Protein AF-A0A9E3GYI1-F1 (afdb_monomer)

Mean predicted aligned error: 4.44 Å

Structure (mmCIF, N/CA/C/O backbone):
data_AF-A0A9E3GYI1-F1
#
_entry.id   AF-A0A9E3GYI1-F1
#
loop_
_atom_site.group_PDB
_atom_site.id
_atom_site.type_symbol
_atom_site.label_atom_id
_atom_site.label_alt_id
_atom_site.label_comp_id
_atom_site.label_asym_id
_atom_site.label_entity_id
_atom_site.label_seq_id
_atom_site.pdbx_PDB_ins_code
_atom_site.Cartn_x
_atom_site.Cartn_y
_atom_site.Cartn_z
_atom_site.occupancy
_atom_site.B_iso_or_equiv
_atom_site.auth_seq_id
_atom_site.auth_comp_id
_atom_site.auth_asym_id
_atom_site.auth_atom_id
_atom_site.pdbx_PDB_model_num
ATOM 1 N N . MET A 1 1 ? -17.682 -1.005 -21.196 1.00 59.34 1 MET A N 1
ATOM 2 C CA . MET A 1 1 ? -18.395 -0.091 -20.261 1.00 59.34 1 MET A CA 1
ATOM 3 C C . MET A 1 1 ? -18.724 -0.773 -18.933 1.00 59.34 1 MET A C 1
ATOM 5 O O . MET A 1 1 ? -18.344 -0.219 -17.911 1.00 59.34 1 MET A O 1
ATOM 9 N N . ARG A 1 2 ? -19.337 -1.973 -18.926 1.00 68.19 2 ARG A N 1
ATOM 10 C CA . ARG A 1 2 ? -19.594 -2.757 -17.693 1.00 68.19 2 ARG A CA 1
ATOM 11 C C . ARG A 1 2 ? -18.325 -3.045 -16.877 1.00 68.19 2 ARG A C 1
ATOM 13 O O . ARG A 1 2 ? -18.342 -2.930 -15.661 1.00 68.19 2 ARG A O 1
ATOM 20 N N . ASP A 1 3 ? -17.218 -3.298 -17.562 1.00 80.50 3 ASP A N 1
ATOM 21 C CA . ASP A 1 3 ? -15.915 -3.602 -16.958 1.00 80.50 3 ASP A CA 1
ATOM 22 C C . ASP A 1 3 ? -15.338 -2.448 -16.120 1.00 80.50 3 ASP A C 1
ATOM 24 O O . ASP A 1 3 ? -14.900 -2.635 -14.986 1.00 80.50 3 ASP A O 1
ATOM 28 N N . ARG A 1 4 ? -15.426 -1.214 -16.631 1.00 86.25 4 ARG A N 1
ATOM 29 C CA . ARG A 1 4 ? -14.977 -0.015 -15.903 1.00 86.25 4 ARG A CA 1
ATOM 30 C C . ARG A 1 4 ? -15.864 0.291 -14.697 1.00 86.25 4 ARG A C 1
ATOM 32 O O . ARG A 1 4 ? -15.348 0.721 -13.670 1.00 86.25 4 ARG A O 1
ATOM 39 N N . LEU A 1 5 ? -17.174 0.050 -14.812 1.00 92.75 5 LEU A N 1
ATOM 40 C CA . LEU A 1 5 ? -18.108 0.219 -13.698 1.00 92.75 5 LEU A CA 1
ATOM 41 C C . LEU A 1 5 ? -17.809 -0.784 -12.578 1.00 92.75 5 LEU A C 1
ATOM 43 O O . LEU A 1 5 ? -17.674 -0.377 -11.431 1.00 92.75 5 LEU A O 1
ATOM 47 N N . ARG A 1 6 ? -17.587 -2.059 -12.921 1.00 91.25 6 ARG A N 1
ATOM 48 C CA . ARG A 1 6 ? -17.223 -3.097 -11.948 1.00 91.25 6 ARG A CA 1
ATOM 49 C C . ARG A 1 6 ? -15.943 -2.754 -11.184 1.00 91.25 6 ARG A C 1
ATOM 51 O O . ARG A 1 6 ? -15.882 -2.927 -9.970 1.00 91.25 6 ARG A O 1
ATOM 58 N N . LEU A 1 7 ? -14.913 -2.259 -11.875 1.00 92.62 7 LEU A N 1
ATOM 59 C CA . LEU A 1 7 ? -13.687 -1.808 -11.211 1.00 92.62 7 LEU A CA 1
ATOM 60 C C . LEU A 1 7 ? -13.963 -0.640 -10.252 1.00 92.62 7 LEU A C 1
ATOM 62 O O . LEU A 1 7 ? -13.471 -0.655 -9.125 1.00 92.62 7 LEU A O 1
ATOM 66 N N . ALA A 1 8 ? -14.768 0.343 -10.668 1.00 94.38 8 ALA A N 1
ATOM 67 C CA . ALA A 1 8 ? -15.148 1.463 -9.811 1.00 94.38 8 ALA A CA 1
ATOM 68 C C . ALA A 1 8 ? -15.907 0.992 -8.557 1.00 94.38 8 ALA A C 1
ATOM 70 O O . ALA A 1 8 ? -15.547 1.385 -7.451 1.00 94.38 8 ALA A O 1
ATOM 71 N N . GLU A 1 9 ? -16.884 0.094 -8.708 1.00 95.75 9 GLU A N 1
ATOM 72 C CA . GLU A 1 9 ? -17.632 -0.508 -7.596 1.00 95.75 9 GLU A CA 1
ATOM 73 C C . GLU A 1 9 ? -16.705 -1.224 -6.604 1.00 95.75 9 GLU A C 1
ATOM 75 O O . GLU A 1 9 ? -16.799 -1.009 -5.394 1.00 95.75 9 GLU A O 1
ATOM 80 N N . LEU A 1 10 ? -15.761 -2.031 -7.104 1.00 96.62 10 LEU A N 1
ATOM 81 C CA . LEU A 1 10 ? -14.797 -2.747 -6.266 1.00 96.62 10 LEU A CA 1
ATOM 82 C C . LEU A 1 10 ? -13.846 -1.802 -5.525 1.00 96.62 10 LEU A C 1
ATOM 84 O O . LEU A 1 10 ? -13.567 -2.025 -4.345 1.00 96.62 10 LEU A O 1
ATOM 88 N N . MET A 1 11 ? -13.366 -0.744 -6.184 1.00 96.19 11 MET A N 1
ATOM 89 C CA . MET A 1 11 ? -12.504 0.260 -5.554 1.00 96.19 11 MET A CA 1
ATOM 90 C C . MET A 1 11 ? -13.263 1.082 -4.506 1.00 96.19 11 MET A C 1
ATOM 92 O O . MET A 1 11 ? -12.738 1.304 -3.416 1.00 96.19 11 MET A O 1
ATOM 96 N N . CYS A 1 12 ? -14.514 1.471 -4.777 1.00 96.69 12 CYS A N 1
ATOM 97 C CA . CYS A 1 12 ? -15.383 2.115 -3.789 1.00 96.69 12 CYS A CA 1
ATOM 98 C C . CYS A 1 12 ? -15.609 1.207 -2.574 1.00 96.69 12 CYS A C 1
ATOM 100 O O . CYS A 1 12 ? -15.420 1.640 -1.439 1.00 96.69 12 CYS A O 1
ATOM 102 N N . ALA A 1 13 ? -15.929 -0.070 -2.797 1.00 97.00 13 ALA A N 1
ATOM 103 C CA . ALA A 1 13 ? -16.112 -1.036 -1.720 1.00 97.00 13 ALA A CA 1
ATOM 104 C C . ALA A 1 13 ? -14.824 -1.259 -0.906 1.00 97.00 13 ALA A C 1
ATOM 106 O O . ALA A 1 13 ? -14.883 -1.359 0.321 1.00 97.00 13 ALA A O 1
ATOM 107 N N . ARG A 1 14 ? -13.650 -1.287 -1.555 1.00 96.31 14 ARG A N 1
ATOM 108 C CA . ARG A 1 14 ? -12.348 -1.367 -0.870 1.00 96.31 14 ARG A CA 1
ATOM 109 C C . ARG A 1 14 ? -12.080 -0.120 -0.030 1.00 96.31 14 ARG A C 1
ATOM 111 O O . ARG A 1 14 ? -11.677 -0.245 1.121 1.00 96.31 14 ARG A O 1
ATOM 118 N N . MET A 1 15 ? -12.358 1.068 -0.559 1.00 96.56 15 MET A N 1
ATOM 119 C CA . MET A 1 15 ? -12.227 2.320 0.188 1.00 96.56 15 MET A CA 1
ATOM 120 C C . MET A 1 15 ? -13.113 2.333 1.442 1.00 96.56 15 MET A C 1
ATOM 122 O O . MET A 1 15 ? -12.632 2.663 2.524 1.00 96.56 15 MET A O 1
ATOM 126 N N . CYS A 1 16 ? -14.384 1.935 1.318 1.00 96.44 16 CYS A N 1
ATOM 127 C CA . CYS A 1 16 ? -15.302 1.832 2.454 1.00 96.44 16 CYS A CA 1
ATOM 128 C C . CYS A 1 16 ? -14.813 0.815 3.495 1.00 96.44 16 CYS A C 1
ATOM 130 O O . CYS A 1 16 ? -14.850 1.099 4.690 1.00 96.44 16 CYS A O 1
ATOM 132 N N . HIS A 1 17 ? -14.313 -0.341 3.050 1.00 94.00 17 HIS A N 1
ATOM 133 C CA . HIS A 1 17 ? -13.733 -1.355 3.931 1.00 94.00 17 HIS A CA 1
ATOM 134 C C . HIS A 1 17 ? -12.534 -0.813 4.726 1.00 94.00 17 HIS A C 1
ATOM 136 O O . HIS A 1 17 ? -12.493 -0.949 5.948 1.00 94.00 17 HIS A O 1
ATOM 142 N N . ASP A 1 18 ? -11.582 -0.164 4.055 1.00 94.81 18 ASP A N 1
ATOM 143 C CA . ASP A 1 18 ? -10.339 0.302 4.683 1.00 94.81 18 ASP A CA 1
ATOM 144 C C . ASP A 1 18 ? -10.552 1.497 5.626 1.00 94.81 18 ASP A C 1
ATOM 146 O O . ASP A 1 18 ? -9.779 1.689 6.568 1.00 94.81 18 ASP A O 1
ATOM 150 N N . LEU A 1 19 ? -11.602 2.292 5.397 1.00 96.56 19 LEU A N 1
ATOM 151 C CA . LEU A 1 19 ? -12.003 3.389 6.282 1.00 96.56 19 LEU A CA 1
ATOM 152 C C . LEU A 1 19 ? -12.868 2.929 7.459 1.00 96.56 19 LEU A C 1
ATOM 154 O O . LEU A 1 19 ? -12.870 3.597 8.493 1.00 96.56 19 LEU A O 1
ATOM 158 N N . GLY A 1 20 ? -13.565 1.796 7.333 1.00 95.62 20 GLY A N 1
ATOM 159 C CA . GLY A 1 20 ? -14.484 1.297 8.356 1.00 95.62 20 GLY A CA 1
ATOM 160 C C . GLY A 1 20 ? -13.817 1.072 9.715 1.00 95.62 20 GLY A C 1
ATOM 161 O O . GLY A 1 20 ? -14.380 1.454 10.736 1.00 95.62 20 GLY A O 1
ATOM 162 N N . GLY A 1 21 ? -12.597 0.523 9.734 1.00 93.31 21 GLY A N 1
ATOM 163 C CA . GLY A 1 21 ? -11.837 0.293 10.970 1.00 93.31 21 GLY A CA 1
ATOM 164 C C . GLY A 1 21 ? -11.534 1.589 11.738 1.00 93.31 21 GLY A C 1
ATOM 165 O O . GLY A 1 21 ? -12.049 1.757 12.842 1.00 93.31 21 GLY A O 1
ATOM 166 N N . PRO A 1 22 ? -10.755 2.530 11.165 1.00 95.56 22 PRO A N 1
ATOM 167 C CA . PRO A 1 22 ? -10.449 3.807 11.817 1.00 95.56 22 PRO A CA 1
ATOM 168 C C . PRO A 1 22 ? -11.689 4.640 12.173 1.00 95.56 22 PRO A C 1
ATOM 170 O O . PRO A 1 22 ? -11.711 5.283 13.220 1.00 95.56 22 PRO A O 1
ATOM 173 N N . LEU A 1 23 ? -12.737 4.612 11.339 1.00 97.56 23 LEU A N 1
ATOM 174 C CA . LEU A 1 23 ? -13.998 5.294 11.639 1.00 97.56 23 LEU A CA 1
ATOM 175 C C . LEU A 1 23 ? -14.722 4.666 12.842 1.00 97.56 23 LEU A C 1
ATOM 177 O O . LEU A 1 23 ? -15.239 5.388 13.695 1.00 97.56 23 LE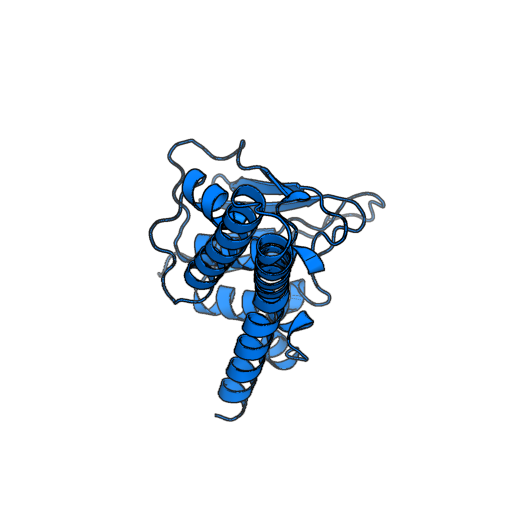U A O 1
ATOM 181 N N . GLY A 1 24 ? -14.727 3.334 12.935 1.00 97.25 24 GLY A N 1
ATOM 182 C CA . GLY A 1 24 ? -15.268 2.611 14.085 1.00 97.25 24 GLY A CA 1
ATOM 183 C C . GLY A 1 24 ? -14.499 2.921 15.368 1.00 97.25 24 GLY A C 1
ATOM 184 O O . GLY A 1 24 ? -15.116 3.212 16.388 1.00 97.25 24 GLY A O 1
ATOM 185 N N . SER A 1 25 ? -13.163 2.950 15.303 1.00 95.94 25 SER A N 1
ATOM 186 C CA . SER A 1 25 ? -12.310 3.348 16.431 1.00 95.94 25 SER A CA 1
ATOM 187 C C . SER A 1 25 ? -12.620 4.759 16.926 1.00 95.94 25 SER A C 1
ATOM 189 O O . SER A 1 25 ? -12.789 4.948 18.125 1.00 95.94 25 SER A O 1
AT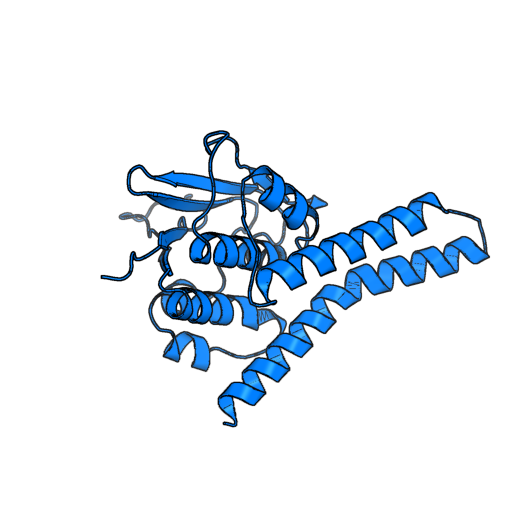OM 191 N N . LEU A 1 26 ? -12.746 5.734 16.020 1.00 97.31 26 LEU A N 1
ATOM 192 C CA . LEU A 1 26 ? -13.107 7.106 16.383 1.00 97.31 26 LEU A CA 1
ATOM 193 C C . LEU A 1 26 ? -14.501 7.193 17.017 1.00 97.31 26 LEU A C 1
ATOM 195 O O . LEU A 1 26 ? -14.696 7.912 17.991 1.00 97.31 26 LEU A O 1
ATOM 199 N N . THR A 1 27 ? -15.472 6.454 16.481 1.00 97.25 27 THR A N 1
ATOM 200 C CA . THR A 1 27 ? -16.831 6.425 17.045 1.00 97.25 27 THR A CA 1
ATOM 201 C C . THR A 1 27 ? -16.811 5.849 18.462 1.00 97.25 27 THR A C 1
ATOM 203 O O . THR A 1 27 ? -17.355 6.459 19.379 1.00 97.25 27 THR A O 1
ATOM 206 N N . GLY A 1 28 ? -16.100 4.737 18.666 1.00 96.69 28 GLY A N 1
ATOM 207 C CA . GLY A 1 28 ? -15.956 4.120 19.983 1.00 96.69 28 GLY A CA 1
ATOM 208 C C . GLY A 1 28 ? -15.271 5.031 21.007 1.00 96.69 28 GLY A C 1
ATOM 209 O O . GLY A 1 28 ? -15.724 5.114 22.146 1.00 96.69 28 GLY A O 1
ATOM 210 N N . THR A 1 29 ? -14.220 5.767 20.623 1.00 96.69 29 THR A N 1
ATOM 211 C CA . THR A 1 29 ? -13.565 6.712 21.547 1.00 96.69 29 THR A CA 1
ATOM 212 C C . THR A 1 29 ? -14.455 7.910 21.880 1.00 96.69 29 THR A C 1
ATOM 214 O O . THR A 1 29 ? -14.457 8.357 23.025 1.00 96.69 29 THR A O 1
ATOM 217 N N . LEU A 1 30 ? -15.258 8.403 20.932 1.00 96.56 30 LEU A N 1
ATOM 218 C CA . LEU A 1 30 ? -16.238 9.465 21.185 1.00 96.56 30 LEU A CA 1
ATOM 219 C C . LEU A 1 30 ? -17.342 9.024 22.155 1.00 96.56 30 LEU A C 1
ATOM 221 O O . LEU A 1 30 ? -17.708 9.789 23.046 1.00 96.56 30 LEU A O 1
ATOM 225 N N . GLU A 1 31 ? -17.865 7.806 22.008 1.00 95.69 31 GLU A N 1
ATOM 226 C CA . GLU A 1 31 ? -18.865 7.238 22.923 1.00 95.69 31 GLU A CA 1
ATOM 227 C C . GLU A 1 31 ? -18.313 7.092 24.347 1.00 95.69 31 GLU A C 1
ATOM 229 O O . GLU A 1 31 ? -18.956 7.519 25.306 1.00 95.69 31 GLU A O 1
ATOM 234 N N . LEU A 1 32 ? -17.093 6.566 24.491 1.00 94.94 32 LEU A N 1
ATOM 235 C CA . LEU A 1 32 ? -16.421 6.449 25.790 1.00 94.94 32 LEU A CA 1
ATOM 236 C C . LEU A 1 32 ? -16.160 7.820 26.431 1.00 94.94 32 LEU A C 1
ATOM 238 O O . LEU A 1 32 ? -16.370 7.986 27.634 1.00 94.94 32 LEU A O 1
ATOM 242 N N . SER A 1 33 ? -15.776 8.815 25.625 1.00 94.44 33 SER A N 1
ATOM 243 C CA . SER A 1 33 ? -15.473 10.174 26.091 1.00 94.44 33 SER A CA 1
ATOM 244 C C . SER A 1 33 ? -16.691 10.902 26.681 1.00 94.44 33 SER A C 1
ATOM 246 O O . SER A 1 33 ? -16.541 11.753 27.558 1.00 94.44 33 SER A O 1
ATOM 248 N N . GLN A 1 34 ? -17.914 10.533 26.268 1.00 93.31 34 GLN A N 1
ATOM 249 C CA . GLN A 1 34 ? -19.150 11.057 26.869 1.00 93.31 34 GLN A CA 1
ATOM 250 C C . GLN A 1 34 ? -19.351 10.589 28.317 1.00 93.31 34 GLN A C 1
ATOM 252 O O . GLN A 1 34 ? -19.941 11.316 29.115 1.00 93.31 34 GLN A O 1
ATOM 257 N N . ALA A 1 35 ? -18.868 9.392 28.661 1.00 93.00 35 ALA A N 1
ATOM 258 C CA . ALA A 1 35 ? -18.941 8.854 30.017 1.00 93.00 35 ALA A CA 1
ATOM 259 C C . ALA A 1 35 ? -17.732 9.270 30.873 1.00 93.00 35 ALA A C 1
ATOM 261 O O . ALA A 1 35 ? -17.875 9.512 32.071 1.00 93.00 35 ALA A O 1
ATOM 262 N N . SER A 1 36 ? -16.543 9.353 30.270 1.00 93.56 36 SER A N 1
ATOM 263 C CA . SER A 1 36 ? -15.303 9.761 30.932 1.00 93.56 36 SER A CA 1
ATOM 264 C C . SER A 1 36 ? -14.410 10.521 29.948 1.00 93.56 36 SER A C 1
ATOM 266 O O . SER A 1 36 ? -13.940 9.908 28.992 1.00 93.56 36 SER A O 1
ATOM 268 N N . PRO A 1 37 ? -14.163 11.831 30.148 1.00 92.25 37 PRO A N 1
ATOM 269 C CA . PRO A 1 37 ? -13.417 12.635 29.186 1.00 92.25 37 PRO A CA 1
ATOM 270 C C . PRO A 1 37 ? -12.023 12.069 28.878 1.00 92.25 37 PRO A C 1
ATOM 272 O O . PRO A 1 37 ? -11.156 12.031 29.748 1.00 92.25 37 PRO A O 1
ATOM 275 N N . ASP A 1 38 ? -11.795 11.706 27.614 1.00 92.38 38 ASP A N 1
ATOM 276 C CA . ASP A 1 38 ? -10.503 11.236 27.097 1.00 92.38 38 ASP A CA 1
ATOM 277 C C . ASP A 1 38 ? -10.215 11.873 25.728 1.00 92.38 38 ASP A C 1
ATOM 279 O O . ASP A 1 38 ? -10.434 11.303 24.656 1.00 92.38 38 ASP A O 1
ATOM 283 N N . SER A 1 39 ? -9.766 13.128 25.756 1.00 92.75 39 SER A N 1
ATOM 284 C CA . SER A 1 39 ? -9.459 13.892 24.542 1.00 92.75 39 SER A CA 1
ATOM 285 C C . SER A 1 39 ? -8.235 13.361 23.792 1.00 92.75 39 SER A C 1
ATOM 287 O O . SER A 1 39 ? -8.128 13.568 22.579 1.00 92.75 39 SER A O 1
ATOM 289 N N . ALA A 1 40 ? -7.327 12.663 24.480 1.00 95.44 40 ALA A N 1
ATOM 290 C CA . ALA A 1 40 ? -6.122 12.102 23.884 1.00 95.44 40 ALA A CA 1
ATOM 291 C C . ALA A 1 40 ? -6.476 10.953 22.931 1.00 95.44 40 ALA A C 1
ATOM 293 O O . ALA A 1 40 ? -6.121 11.019 21.753 1.00 95.44 40 ALA A O 1
ATOM 294 N N . SER A 1 41 ? -7.265 9.977 23.393 1.00 94.75 41 SER A N 1
ATOM 295 C CA . SER A 1 41 ? -7.704 8.844 22.565 1.00 94.75 41 SER A CA 1
ATOM 296 C C . SER A 1 41 ? -8.569 9.276 21.376 1.00 94.75 41 SER A C 1
ATOM 298 O O . SER A 1 41 ? -8.457 8.721 20.280 1.00 94.75 41 SER A O 1
ATOM 300 N N . VAL A 1 42 ? -9.414 10.301 21.548 1.00 96.56 42 VAL A N 1
ATOM 301 C CA . VAL A 1 42 ? -10.193 10.879 20.437 1.00 96.56 42 VAL A CA 1
ATOM 302 C C . VAL A 1 42 ? -9.269 11.510 19.392 1.00 96.56 42 VAL A C 1
ATOM 304 O O . VAL A 1 42 ? -9.445 11.282 18.194 1.00 96.56 42 VAL A O 1
ATOM 307 N N . THR A 1 43 ? -8.262 12.269 19.833 1.00 97.12 43 THR A N 1
ATOM 308 C CA . THR A 1 43 ? -7.295 12.919 18.934 1.00 97.12 43 THR A CA 1
ATOM 309 C C . THR A 1 43 ? -6.465 11.886 18.172 1.00 97.12 43 THR A C 1
ATOM 311 O O . THR A 1 43 ? -6.283 12.017 16.963 1.00 97.12 43 THR A O 1
ATOM 314 N N . GLU A 1 44 ? -6.008 10.829 18.846 1.00 95.69 44 GLU A N 1
ATOM 315 C CA . GLU A 1 44 ? -5.254 9.741 18.220 1.00 95.69 44 GLU A CA 1
ATOM 316 C C . GLU A 1 44 ? -6.088 9.001 17.162 1.00 95.69 44 GLU A C 1
ATOM 318 O O . GLU A 1 44 ? -5.628 8.800 16.033 1.00 95.69 44 GLU A O 1
ATOM 323 N N . ALA A 1 45 ? -7.345 8.668 17.474 1.00 96.31 45 ALA A N 1
ATOM 324 C CA . ALA A 1 45 ? -8.246 8.020 16.523 1.00 96.31 45 ALA A CA 1
ATOM 325 C C . ALA A 1 45 ? -8.543 8.909 15.299 1.00 96.31 45 ALA A C 1
ATOM 327 O O . ALA A 1 45 ? -8.552 8.430 14.158 1.00 96.31 45 ALA A O 1
ATOM 328 N N . ALA A 1 46 ? -8.737 10.215 15.512 1.00 97.44 46 ALA A N 1
ATOM 329 C CA . ALA A 1 46 ? -8.940 11.180 14.435 1.00 97.44 46 ALA A CA 1
ATOM 330 C C . ALA A 1 46 ? -7.692 11.327 13.544 1.00 97.44 46 ALA A C 1
ATOM 332 O O . ALA A 1 46 ? -7.812 11.400 12.315 1.00 97.44 46 ALA A O 1
ATOM 333 N N . GLU A 1 47 ? -6.493 11.322 14.132 1.00 96.56 47 GLU A N 1
ATOM 334 C CA . GLU A 1 47 ? -5.236 11.377 13.380 1.00 96.56 47 GLU A CA 1
ATOM 335 C C . GLU A 1 47 ? -5.004 10.091 12.576 1.00 96.56 47 GLU A C 1
ATOM 337 O O . GLU A 1 47 ? -4.582 10.164 11.419 1.00 96.56 47 GLU A O 1
ATOM 342 N N . ALA A 1 48 ? -5.353 8.918 13.116 1.00 95.81 48 ALA A N 1
ATOM 343 C CA . ALA A 1 48 ? -5.274 7.650 12.391 1.00 95.81 48 ALA A CA 1
ATOM 344 C C . ALA A 1 48 ? -6.188 7.636 11.149 1.00 95.81 48 ALA A C 1
ATOM 346 O O . ALA A 1 48 ? -5.751 7.264 10.051 1.00 95.81 48 ALA A O 1
ATOM 347 N N . LEU A 1 49 ? -7.435 8.106 11.285 1.00 97.88 49 LEU A N 1
ATOM 348 C CA . LEU A 1 49 ? -8.360 8.280 10.159 1.00 97.88 49 LEU A CA 1
ATOM 349 C C . LEU A 1 49 ? -7.826 9.304 9.141 1.00 97.88 49 LEU A C 1
ATOM 351 O O . LEU A 1 49 ? -7.851 9.061 7.931 1.00 97.88 49 LEU A O 1
ATOM 355 N N . SER A 1 50 ? -7.279 10.423 9.615 1.00 97.94 50 SER A N 1
ATOM 356 C CA . SER A 1 50 ? -6.708 11.472 8.761 1.00 97.94 50 SER A CA 1
ATOM 357 C C . SER A 1 50 ? -5.475 10.990 7.988 1.00 97.94 50 SER A C 1
ATOM 359 O O . SER A 1 50 ? -5.328 11.282 6.797 1.00 97.94 50 SER A O 1
ATOM 361 N N . CYS A 1 51 ? -4.594 10.214 8.625 1.00 97.50 51 CYS A N 1
ATOM 362 C CA . CYS A 1 51 ? -3.457 9.559 7.976 1.00 97.50 51 CYS A CA 1
ATOM 363 C C . CYS A 1 51 ? -3.920 8.591 6.880 1.00 97.50 51 CYS A C 1
ATOM 365 O O . CYS A 1 51 ? -3.416 8.652 5.756 1.00 97.50 51 CYS A O 1
ATOM 367 N N . ARG A 1 52 ? -4.918 7.741 7.173 1.00 97.88 52 ARG A N 1
ATOM 368 C CA . ARG A 1 52 ? -5.517 6.815 6.197 1.00 97.88 52 ARG A CA 1
ATOM 369 C C . ARG A 1 52 ? -6.031 7.557 4.966 1.00 97.88 52 ARG A C 1
ATOM 371 O O . ARG A 1 52 ? -5.689 7.193 3.843 1.00 97.88 52 ARG A O 1
ATOM 378 N N . LEU A 1 53 ? -6.818 8.614 5.166 1.00 97.31 53 LEU A N 1
ATOM 379 C CA . LEU A 1 53 ? -7.381 9.416 4.077 1.00 97.31 53 LEU A CA 1
ATOM 380 C C . LEU A 1 53 ? -6.295 10.088 3.228 1.00 97.31 53 LEU A C 1
ATOM 382 O O . LEU A 1 53 ? -6.391 10.082 1.999 1.00 97.31 53 LEU A O 1
ATOM 386 N N . ARG A 1 54 ? -5.237 10.625 3.853 1.00 97.06 54 ARG A N 1
ATOM 387 C CA . ARG A 1 54 ? -4.090 11.207 3.134 1.00 97.06 54 ARG A CA 1
ATOM 388 C C . ARG A 1 54 ? -3.396 10.180 2.238 1.00 97.06 54 ARG A C 1
ATOM 390 O O . ARG A 1 54 ? -3.126 10.495 1.078 1.00 97.06 54 ARG A O 1
ATOM 397 N N . LEU A 1 55 ? -3.152 8.964 2.738 1.00 97.88 55 LEU A N 1
ATOM 398 C CA . LEU A 1 55 ? -2.561 7.883 1.944 1.00 97.88 55 LEU A CA 1
ATOM 399 C C . LEU A 1 55 ? -3.459 7.491 0.765 1.00 97.88 55 LEU A C 1
ATOM 401 O O . LEU A 1 55 ? -2.989 7.455 -0.370 1.00 97.88 55 LEU A O 1
ATOM 405 N N . LEU A 1 56 ? -4.750 7.248 1.017 1.00 97.06 56 LEU A N 1
ATOM 406 C CA . LEU A 1 56 ? -5.718 6.873 -0.020 1.00 97.06 56 LEU A CA 1
ATOM 407 C C . LEU A 1 56 ? -5.809 7.939 -1.118 1.00 97.06 56 LEU A C 1
ATOM 409 O O . LEU A 1 56 ? -5.743 7.622 -2.307 1.00 97.06 56 LEU A O 1
ATOM 413 N N . ARG A 1 57 ? -5.879 9.219 -0.733 1.00 95.62 57 ARG A N 1
ATOM 414 C CA . ARG A 1 57 ? -5.898 10.340 -1.679 1.00 95.62 57 ARG A CA 1
ATOM 415 C C . ARG A 1 57 ? -4.628 10.388 -2.527 1.00 95.62 57 ARG A C 1
ATOM 417 O O . ARG A 1 57 ? -4.726 10.595 -3.732 1.00 95.62 57 ARG A O 1
ATOM 424 N N . ALA A 1 58 ? -3.456 10.180 -1.931 1.00 96.31 58 ALA A N 1
ATOM 425 C CA . ALA A 1 58 ? -2.195 10.174 -2.668 1.00 96.31 58 ALA A CA 1
ATOM 426 C C . ALA A 1 58 ? -2.071 8.959 -3.613 1.00 96.31 58 ALA A C 1
ATOM 428 O O . ALA A 1 58 ? -1.577 9.093 -4.732 1.00 96.31 58 ALA A O 1
ATOM 429 N N . ALA A 1 59 ? -2.553 7.782 -3.199 1.00 96.50 59 ALA A N 1
ATOM 430 C CA . ALA A 1 59 ? -2.488 6.552 -3.988 1.00 96.50 59 ALA A CA 1
ATOM 431 C C . ALA A 1 59 ? -3.478 6.542 -5.171 1.00 96.50 59 ALA A C 1
ATOM 433 O O . ALA A 1 59 ? -3.123 6.125 -6.284 1.00 96.50 59 ALA A O 1
ATOM 434 N N . TRP A 1 60 ? -4.718 6.995 -4.944 1.00 95.31 60 TRP A N 1
ATOM 435 C CA . TRP A 1 60 ? -5.843 6.825 -5.878 1.00 95.31 60 TRP A CA 1
ATOM 436 C C . TRP A 1 60 ? -6.355 8.127 -6.503 1.00 95.31 60 TRP A C 1
ATOM 438 O O . TRP A 1 60 ? -7.016 8.075 -7.533 1.00 95.31 60 TRP A O 1
ATOM 448 N N . GLY A 1 61 ? -6.002 9.297 -5.967 1.00 89.81 61 GLY A N 1
ATOM 449 C CA . GLY A 1 61 ? -6.486 10.604 -6.437 1.00 89.81 61 GLY A CA 1
ATOM 450 C C . GLY A 1 61 ? -5.865 11.125 -7.741 1.00 89.81 61 GLY A C 1
ATOM 451 O O . GLY A 1 61 ? -5.989 12.308 -8.039 1.00 89.81 61 GLY A O 1
ATOM 452 N N . GLY A 1 62 ? -5.157 10.291 -8.507 1.00 76.62 62 GLY A N 1
ATOM 453 C CA . GLY A 1 62 ? -4.608 10.641 -9.826 1.00 76.62 62 GLY A CA 1
ATOM 454 C C . GLY A 1 62 ? -3.299 11.442 -9.825 1.00 76.62 62 GLY A C 1
ATOM 455 O O . GLY A 1 62 ? -2.549 11.349 -10.791 1.00 76.62 62 GLY A O 1
ATOM 456 N N . ASN A 1 63 ? -2.964 12.151 -8.743 1.00 73.56 63 ASN A N 1
ATOM 457 C CA . ASN A 1 63 ? -1.682 12.842 -8.586 1.00 73.56 63 ASN A CA 1
ATOM 458 C C . ASN A 1 63 ? -1.180 12.733 -7.139 1.00 73.56 63 ASN A C 1
ATOM 460 O O . ASN A 1 63 ? -1.768 13.312 -6.227 1.00 73.56 63 ASN A O 1
ATOM 464 N N . ALA A 1 64 ? -0.076 12.013 -6.933 1.00 72.69 64 ALA A N 1
ATOM 465 C CA . ALA A 1 64 ? 0.569 11.906 -5.623 1.00 72.69 64 ALA A CA 1
ATOM 466 C C . ALA A 1 64 ? 1.378 13.165 -5.247 1.00 72.69 64 ALA A C 1
ATOM 468 O O . ALA A 1 64 ? 1.801 13.306 -4.100 1.00 72.69 64 ALA A O 1
ATOM 469 N N . GLY A 1 65 ? 1.590 14.080 -6.199 1.00 84.25 65 GLY A N 1
ATOM 470 C CA . GLY A 1 65 ? 2.550 15.169 -6.081 1.00 84.25 65 GLY A CA 1
ATOM 471 C C . GLY A 1 65 ? 3.993 14.662 -6.098 1.00 84.25 65 GLY A C 1
ATOM 472 O O . GLY A 1 65 ? 4.271 13.499 -6.395 1.00 84.25 65 GLY A O 1
ATOM 473 N N . ARG A 1 66 ? 4.934 15.552 -5.771 1.00 91.88 66 ARG A N 1
ATOM 474 C CA . ARG A 1 66 ? 6.336 15.176 -5.565 1.00 91.88 66 ARG A CA 1
ATOM 475 C C . ARG A 1 66 ? 6.434 14.255 -4.345 1.00 91.88 66 ARG A C 1
ATOM 477 O O . ARG A 1 66 ? 6.007 14.637 -3.259 1.00 91.88 66 ARG A O 1
ATOM 484 N N . LEU A 1 67 ? 7.022 13.074 -4.528 1.00 95.88 67 LEU A N 1
ATOM 485 C CA . LEU A 1 67 ? 7.221 12.093 -3.465 1.00 95.88 67 LEU A CA 1
ATOM 486 C C . LEU A 1 67 ? 8.717 11.888 -3.215 1.00 95.88 67 LEU A C 1
ATOM 488 O O . LEU A 1 67 ? 9.468 11.533 -4.122 1.00 95.88 67 LEU A O 1
ATOM 492 N N . ASP A 1 68 ? 9.133 12.095 -1.974 1.00 96.94 68 ASP A N 1
ATOM 493 C CA . ASP A 1 68 ? 10.472 11.823 -1.453 1.00 96.94 68 ASP A CA 1
ATOM 494 C C . ASP A 1 68 ? 10.373 10.872 -0.236 1.00 96.94 68 ASP A C 1
ATOM 496 O O . ASP A 1 68 ? 9.261 10.551 0.206 1.00 96.94 68 ASP A O 1
ATOM 500 N N . PRO A 1 69 ? 11.492 10.348 0.303 1.00 97.44 69 PRO A N 1
ATOM 501 C CA . PRO A 1 69 ? 11.446 9.421 1.434 1.00 97.44 69 PRO A CA 1
ATOM 502 C C . PRO A 1 69 ? 10.734 9.972 2.688 1.00 97.44 69 PRO A C 1
ATOM 504 O O . PRO A 1 69 ? 9.949 9.227 3.281 1.00 97.44 69 PRO A O 1
ATOM 507 N N . PRO A 1 70 ? 10.924 11.245 3.106 1.00 96.88 70 PRO A N 1
ATOM 508 C CA . PRO A 1 70 ? 10.152 11.828 4.205 1.00 96.88 70 PRO A CA 1
ATOM 509 C C . PRO A 1 70 ? 8.641 11.814 3.958 1.00 96.88 70 PRO A C 1
ATOM 511 O O . PRO A 1 70 ? 7.888 11.376 4.831 1.00 96.88 70 PRO A O 1
ATOM 514 N N . ARG A 1 71 ? 8.190 12.222 2.766 1.00 97.00 71 ARG A N 1
ATOM 515 C CA . ARG A 1 71 ? 6.765 12.226 2.421 1.00 97.00 71 ARG A CA 1
ATOM 516 C C . ARG A 1 71 ? 6.192 10.814 2.316 1.00 97.00 71 ARG A C 1
ATOM 518 O O . ARG A 1 71 ? 5.071 10.585 2.763 1.00 97.00 71 ARG A O 1
ATOM 525 N N . LEU A 1 72 ? 6.952 9.858 1.777 1.00 97.69 72 LEU A N 1
ATOM 526 C CA . LEU A 1 72 ? 6.561 8.445 1.755 1.00 97.69 72 LEU A CA 1
ATOM 527 C C . LEU A 1 72 ? 6.388 7.901 3.178 1.00 97.69 72 LEU A C 1
ATOM 529 O O . LEU A 1 72 ? 5.405 7.216 3.448 1.00 97.69 72 LEU A O 1
ATOM 533 N N . ARG A 1 73 ? 7.292 8.249 4.103 1.00 97.56 73 ARG A N 1
ATOM 534 C CA . ARG A 1 73 ? 7.178 7.876 5.520 1.00 97.56 73 ARG A CA 1
ATOM 535 C C . ARG A 1 73 ? 5.961 8.506 6.191 1.00 97.56 73 ARG A C 1
ATOM 537 O O . ARG A 1 73 ? 5.266 7.819 6.932 1.00 97.56 73 ARG A O 1
ATOM 544 N N . GLU A 1 74 ? 5.691 9.784 5.931 1.00 97.25 74 GLU A N 1
ATOM 545 C CA . GLU A 1 74 ? 4.507 10.476 6.452 1.00 97.25 74 GLU A CA 1
ATOM 546 C C . GLU A 1 74 ? 3.213 9.794 5.985 1.00 97.25 74 GLU A C 1
ATOM 548 O O . GLU A 1 74 ? 2.375 9.435 6.809 1.00 97.25 74 GLU A O 1
ATOM 553 N N . LEU A 1 75 ? 3.072 9.559 4.677 1.00 97.94 75 LEU A N 1
ATOM 554 C CA . LEU A 1 75 ? 1.905 8.884 4.104 1.00 97.94 75 LEU A CA 1
ATOM 555 C C . LEU A 1 75 ? 1.811 7.419 4.556 1.00 97.94 75 LEU A C 1
ATOM 557 O O . LEU A 1 75 ? 0.713 6.912 4.768 1.00 97.94 75 LEU A O 1
ATOM 561 N N . GLY A 1 76 ? 2.949 6.753 4.762 1.00 97.81 76 GLY A N 1
ATOM 562 C CA . GLY A 1 76 ? 3.025 5.374 5.239 1.00 97.81 76 GLY A CA 1
ATOM 563 C C . GLY A 1 76 ? 2.462 5.159 6.643 1.00 97.81 76 GLY A C 1
ATOM 564 O O . GLY A 1 76 ? 2.004 4.059 6.933 1.00 97.81 76 GLY A O 1
ATOM 565 N N . ARG A 1 77 ? 2.370 6.203 7.481 1.00 97.50 77 ARG A N 1
ATOM 566 C CA . ARG A 1 77 ? 1.631 6.139 8.761 1.00 97.50 77 ARG A CA 1
ATOM 567 C C . ARG A 1 77 ? 0.152 5.813 8.563 1.00 97.50 77 ARG A C 1
ATOM 569 O O . ARG A 1 77 ? -0.483 5.237 9.435 1.00 97.50 77 ARG A O 1
ATOM 576 N N . GLY A 1 78 ? -0.389 6.164 7.399 1.00 97.56 78 GLY A N 1
ATOM 577 C CA . GLY A 1 78 ? -1.744 5.826 6.998 1.00 97.56 78 GLY A CA 1
ATOM 578 C C . GLY A 1 78 ? -1.902 4.413 6.451 1.00 97.56 78 GLY A C 1
ATOM 579 O O . GLY A 1 78 ? -3.008 4.102 6.031 1.00 97.56 78 GLY A O 1
ATOM 580 N N . ALA A 1 79 ? -0.859 3.573 6.393 1.00 97.62 79 ALA A N 1
ATOM 581 C CA . ALA A 1 79 ? -0.938 2.209 5.862 1.00 97.62 79 ALA A CA 1
ATOM 582 C C . ALA A 1 79 ? -1.673 1.260 6.828 1.00 97.62 79 ALA A C 1
ATOM 584 O O . ALA A 1 79 ? -1.727 1.506 8.035 1.00 97.62 79 ALA A O 1
ATOM 585 N N . PRO A 1 80 ? -2.352 0.200 6.353 1.00 95.50 80 PRO A N 1
ATOM 586 C CA . PRO A 1 80 ? -3.053 -0.713 7.250 1.00 95.50 80 PRO A CA 1
ATOM 587 C C . PRO A 1 80 ? -2.037 -1.617 7.946 1.00 95.50 80 PRO A C 1
ATOM 589 O O . PRO A 1 80 ? -1.217 -2.247 7.287 1.00 95.50 80 PRO A O 1
ATOM 592 N N . GLY A 1 81 ? -2.072 -1.637 9.282 1.00 94.12 81 GLY A N 1
ATOM 593 C CA . GLY A 1 81 ? -1.042 -2.287 10.097 1.00 94.12 81 GLY A CA 1
ATOM 594 C C . GLY A 1 81 ? 0.276 -1.509 10.190 1.00 94.12 81 GLY A C 1
ATOM 595 O O . GLY A 1 81 ? 1.312 -2.127 10.425 1.00 94.12 81 GLY A O 1
ATOM 596 N N . ALA A 1 82 ? 0.262 -0.184 9.979 1.00 95.38 82 ALA A N 1
ATOM 597 C CA . ALA A 1 82 ? 1.456 0.667 10.065 1.00 95.38 82 ALA A CA 1
ATOM 598 C C . ALA A 1 82 ? 2.175 0.586 11.426 1.00 95.38 82 ALA A C 1
ATOM 600 O O . ALA A 1 82 ? 3.390 0.719 11.484 1.00 95.38 82 ALA A O 1
ATOM 601 N N . ASP A 1 83 ? 1.442 0.315 12.504 1.00 94.38 83 ASP A N 1
ATOM 602 C CA . ASP A 1 83 ? 1.948 0.069 13.859 1.00 94.38 83 ASP A CA 1
ATOM 603 C C . ASP A 1 83 ? 2.830 -1.188 13.969 1.00 94.38 83 ASP A C 1
ATOM 605 O O . ASP A 1 83 ? 3.692 -1.277 14.840 1.00 94.38 83 ASP A O 1
ATOM 609 N N . ARG A 1 84 ? 2.638 -2.156 13.067 1.00 95.94 84 ARG A N 1
ATOM 610 C CA . ARG A 1 84 ? 3.366 -3.436 13.029 1.00 95.94 84 ARG A CA 1
ATOM 611 C C . ARG A 1 84 ? 4.310 -3.555 11.833 1.00 95.94 84 ARG A C 1
ATOM 613 O O . ARG A 1 84 ? 4.910 -4.613 11.635 1.00 95.94 84 ARG A O 1
ATOM 620 N N . MET A 1 85 ? 4.419 -2.510 11.015 1.00 96.94 85 MET A N 1
ATOM 621 C CA . MET A 1 85 ? 5.232 -2.491 9.803 1.00 96.94 85 MET A CA 1
ATOM 622 C C . MET A 1 85 ? 6.334 -1.436 9.906 1.00 96.94 85 MET A C 1
ATOM 624 O O . MET A 1 85 ? 6.074 -0.236 9.899 1.00 96.94 85 MET A O 1
ATOM 628 N N . GLU A 1 86 ? 7.587 -1.878 9.906 1.00 97.81 86 GLU A N 1
ATOM 629 C CA . GLU A 1 86 ? 8.742 -0.997 9.750 1.00 97.81 86 GLU A CA 1
ATOM 630 C C . GLU A 1 86 ? 8.878 -0.571 8.280 1.00 97.81 86 GLU A C 1
ATOM 632 O O . GLU A 1 86 ? 9.082 -1.406 7.397 1.00 97.81 86 GLU A O 1
ATOM 637 N N . LEU A 1 87 ? 8.803 0.736 8.015 1.00 98.19 87 LEU A N 1
ATOM 638 C CA . LEU A 1 87 ? 9.101 1.315 6.703 1.00 98.19 87 LEU A CA 1
ATOM 639 C C . LEU A 1 87 ? 10.569 1.759 6.638 1.00 98.19 87 LEU A C 1
ATOM 641 O O . LEU A 1 87 ? 10.931 2.853 7.091 1.00 98.19 87 LEU A O 1
ATOM 645 N N . ASP A 1 88 ? 11.406 0.908 6.048 1.00 98.12 88 ASP A N 1
ATOM 646 C CA . ASP A 1 88 ? 12.843 1.130 5.917 1.00 98.12 88 ASP A CA 1
ATOM 647 C C . ASP A 1 88 ? 13.208 1.762 4.575 1.00 98.12 88 ASP A C 1
ATOM 649 O O . ASP A 1 88 ? 13.043 1.192 3.495 1.00 98.12 88 ASP A O 1
ATOM 653 N N . LEU A 1 89 ? 13.735 2.974 4.689 1.00 97.81 89 LEU A N 1
ATOM 654 C CA . LEU A 1 89 ? 14.156 3.835 3.593 1.00 97.81 89 LEU A CA 1
ATOM 655 C C . LEU A 1 89 ? 15.629 4.245 3.758 1.00 97.81 89 LEU A C 1
ATOM 657 O O . LEU A 1 89 ? 16.061 5.209 3.135 1.00 97.81 89 LEU A O 1
ATOM 661 N N . ALA A 1 90 ? 16.388 3.571 4.632 1.00 96.38 90 ALA A N 1
ATOM 662 C CA . ALA A 1 90 ? 17.743 3.973 5.013 1.00 96.38 90 ALA A CA 1
ATOM 663 C C . ALA A 1 90 ? 18.749 3.870 3.858 1.00 96.38 90 ALA A C 1
ATOM 665 O O . ALA A 1 90 ? 19.722 4.617 3.821 1.00 96.38 90 ALA A O 1
ATOM 666 N N . ALA A 1 91 ? 18.495 2.979 2.897 1.00 96.31 91 ALA A N 1
ATOM 667 C CA . ALA A 1 91 ? 19.326 2.823 1.706 1.00 96.31 91 ALA A CA 1
ATOM 668 C C . ALA A 1 91 ? 19.115 3.933 0.658 1.00 96.31 91 ALA A C 1
ATOM 670 O O . ALA A 1 91 ? 19.865 4.000 -0.313 1.00 96.31 91 ALA A O 1
ATOM 671 N N . LEU A 1 92 ? 18.091 4.784 0.809 1.00 96.75 92 LEU A N 1
ATOM 672 C CA . LEU A 1 92 ? 17.813 5.851 -0.148 1.00 96.75 92 LEU A CA 1
ATOM 673 C C . LEU A 1 92 ? 18.671 7.089 0.156 1.00 96.75 92 LEU A C 1
ATOM 675 O O . LEU A 1 92 ? 18.658 7.580 1.287 1.00 96.75 92 LEU A O 1
ATOM 679 N N . PRO A 1 93 ? 19.354 7.667 -0.850 1.00 93.94 93 PRO A N 1
ATOM 680 C CA . PRO A 1 93 ? 20.049 8.938 -0.696 1.00 93.94 93 PRO A CA 1
ATOM 681 C C . PRO A 1 93 ? 19.120 10.056 -0.181 1.00 93.94 93 PRO A C 1
ATOM 683 O O . PRO A 1 93 ? 17.954 10.112 -0.589 1.00 93.94 93 PRO A O 1
ATOM 686 N N . PRO A 1 94 ? 19.612 11.023 0.619 1.00 86.06 94 PRO A N 1
ATOM 687 C CA . PRO A 1 94 ? 18.773 12.073 1.212 1.00 86.06 94 PRO A CA 1
ATOM 688 C C . PRO A 1 94 ? 17.994 12.934 0.208 1.00 86.06 94 PRO A C 1
ATOM 690 O O . PRO A 1 94 ? 16.934 13.459 0.532 1.00 86.06 94 PRO A O 1
ATOM 693 N N . ARG A 1 95 ? 18.516 13.092 -1.015 1.00 91.06 95 ARG A N 1
ATOM 694 C CA . ARG A 1 95 ? 17.898 13.890 -2.091 1.00 91.06 95 ARG A CA 1
ATOM 695 C C . ARG A 1 95 ? 17.054 13.060 -3.062 1.00 91.06 95 ARG A C 1
ATOM 697 O O . ARG A 1 95 ? 16.698 13.561 -4.125 1.00 91.06 95 ARG A O 1
ATOM 704 N N . THR A 1 96 ? 16.749 11.809 -2.721 1.00 95.25 96 THR A N 1
ATOM 705 C CA . THR A 1 96 ? 15.921 10.942 -3.565 1.00 95.25 96 THR A CA 1
ATOM 706 C C . THR A 1 96 ? 14.556 11.580 -3.805 1.00 95.25 96 THR A C 1
ATOM 708 O O . THR A 1 96 ? 13.867 11.975 -2.866 1.00 95.25 96 THR A O 1
ATOM 711 N N . VAL A 1 97 ? 14.149 11.635 -5.069 1.00 95.62 97 VAL A N 1
ATOM 712 C CA . VAL A 1 97 ? 12.780 11.940 -5.483 1.00 95.62 97 VAL A CA 1
ATOM 713 C C . VAL A 1 97 ? 12.329 10.784 -6.359 1.00 95.62 97 VAL A C 1
ATOM 715 O O . VAL A 1 97 ? 13.001 10.449 -7.332 1.00 95.62 97 VAL A O 1
ATOM 718 N N . PHE A 1 98 ? 11.219 10.146 -6.000 1.00 95.44 98 PHE A N 1
ATOM 719 C CA . PHE A 1 98 ? 10.705 9.0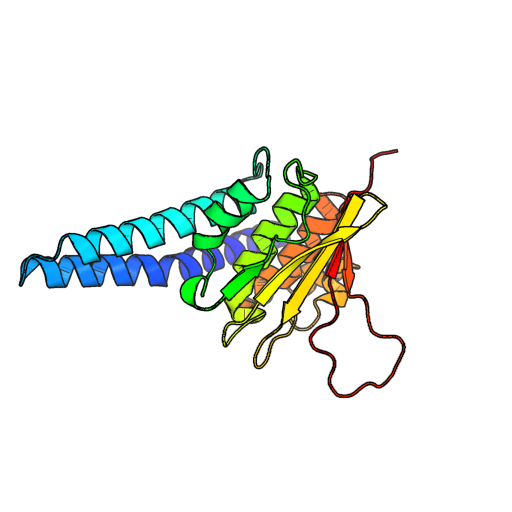22 -6.772 1.00 95.44 98 PHE A CA 1
ATOM 720 C C . PHE A 1 98 ? 10.103 9.518 -8.086 1.00 95.44 98 PHE A C 1
ATOM 722 O O . PHE A 1 98 ? 9.391 10.527 -8.109 1.00 95.44 98 PHE A O 1
ATOM 729 N N 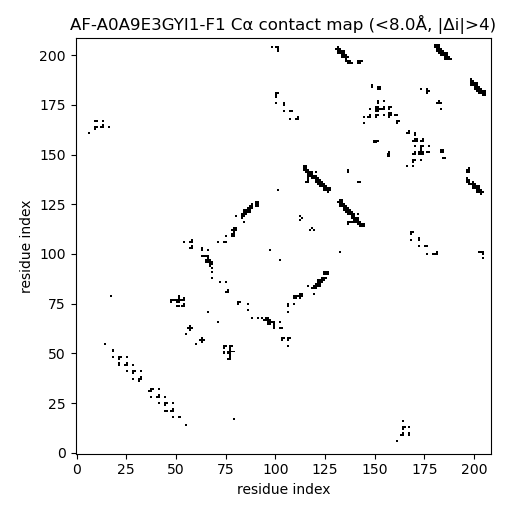. ALA A 1 99 ? 10.327 8.771 -9.170 1.00 94.44 99 ALA A N 1
ATOM 730 C CA . ALA A 1 99 ? 9.579 8.982 -10.403 1.00 94.44 99 ALA A CA 1
ATOM 731 C C . ALA A 1 99 ? 8.064 8.893 -10.111 1.00 94.44 99 ALA A C 1
ATOM 733 O O . ALA A 1 99 ? 7.662 8.031 -9.320 1.00 94.44 99 ALA A O 1
ATOM 734 N N . PRO A 1 100 ? 7.208 9.734 -10.726 1.00 92.81 100 PRO A N 1
ATOM 735 C CA . PRO A 1 100 ? 5.788 9.807 -10.373 1.00 92.81 100 PRO A CA 1
ATOM 736 C C . PRO A 1 100 ? 5.056 8.458 -10.420 1.00 92.81 100 PRO A C 1
ATOM 738 O O . PRO A 1 100 ? 4.271 8.155 -9.519 1.00 92.81 100 PRO A O 1
ATOM 741 N N . GLY A 1 101 ? 5.344 7.627 -11.431 1.00 95.00 101 GLY A N 1
ATOM 742 C CA . GLY A 1 101 ? 4.761 6.294 -11.557 1.00 95.00 101 GLY A CA 1
ATOM 743 C C . GLY A 1 101 ? 5.201 5.367 -10.428 1.00 95.00 101 GLY A C 1
ATOM 744 O O . GLY A 1 101 ? 4.356 4.831 -9.712 1.00 95.00 101 GLY A O 1
ATOM 745 N N . ILE A 1 102 ? 6.515 5.248 -10.201 1.00 96.56 102 ILE A N 1
ATOM 746 C CA . ILE A 1 102 ? 7.081 4.466 -9.087 1.00 96.56 102 ILE A CA 1
ATOM 747 C C . ILE A 1 102 ? 6.482 4.911 -7.749 1.00 96.56 102 ILE A C 1
ATOM 749 O O . ILE A 1 102 ? 6.047 4.071 -6.964 1.00 96.56 102 ILE A O 1
ATOM 753 N N . GLY A 1 103 ? 6.404 6.219 -7.497 1.00 96.50 103 GLY A N 1
ATOM 754 C CA . GLY A 1 103 ? 5.836 6.758 -6.264 1.00 96.50 103 GLY A CA 1
ATOM 755 C C . GLY A 1 103 ? 4.385 6.325 -6.045 1.00 96.50 103 GLY A C 1
ATOM 756 O O . GLY A 1 103 ? 4.038 5.860 -4.960 1.00 96.50 103 GLY A O 1
ATOM 757 N N . ARG A 1 104 ? 3.541 6.386 -7.084 1.00 96.56 104 ARG A N 1
ATOM 758 C CA . ARG A 1 104 ? 2.157 5.888 -7.000 1.00 96.56 104 ARG A CA 1
ATOM 759 C C . ARG A 1 104 ? 2.094 4.385 -6.739 1.00 96.56 104 ARG A C 1
ATOM 761 O O . ARG A 1 104 ? 1.244 3.958 -5.957 1.00 96.56 104 ARG A O 1
ATOM 768 N N . ILE A 1 105 ? 2.979 3.590 -7.339 1.00 97.50 105 ILE A N 1
ATOM 769 C CA . ILE A 1 105 ? 3.047 2.148 -7.071 1.00 97.50 105 ILE A CA 1
ATOM 770 C C . ILE A 1 105 ? 3.454 1.881 -5.617 1.00 97.50 105 ILE A C 1
ATOM 772 O O . ILE A 1 105 ? 2.775 1.107 -4.948 1.00 97.50 105 ILE A O 1
ATOM 776 N N . LEU A 1 106 ? 4.462 2.577 -5.081 1.00 98.00 106 LEU A N 1
ATOM 777 C CA . LEU A 1 106 ? 4.874 2.454 -3.675 1.00 98.00 106 LEU A CA 1
ATOM 778 C C . LEU A 1 106 ? 3.721 2.739 -2.702 1.00 98.00 106 LEU A C 1
ATOM 780 O O . LEU A 1 106 ? 3.495 1.961 -1.779 1.00 98.00 106 LEU A O 1
ATOM 784 N N . LEU A 1 107 ? 2.941 3.800 -2.933 1.00 98.38 107 LEU A N 1
ATOM 785 C CA . LEU A 1 107 ? 1.782 4.122 -2.091 1.00 98.38 107 LEU A CA 1
ATOM 786 C C . LEU A 1 107 ? 0.705 3.027 -2.129 1.00 98.38 107 LEU A C 1
ATOM 788 O O . LEU A 1 107 ? 0.102 2.719 -1.103 1.00 98.38 107 LEU A O 1
ATOM 792 N N . ASN A 1 108 ? 0.479 2.408 -3.291 1.00 97.88 108 ASN A N 1
ATOM 793 C CA . ASN A 1 108 ? -0.463 1.294 -3.412 1.00 97.88 108 ASN A CA 1
ATOM 794 C C . ASN A 1 108 ? 0.072 -0.000 -2.780 1.00 97.88 108 ASN A C 1
ATOM 796 O O . ASN A 1 108 ? -0.704 -0.753 -2.199 1.00 97.88 108 ASN A O 1
ATOM 800 N N . LEU A 1 109 ? 1.385 -0.238 -2.826 1.00 98.25 109 LEU A N 1
ATOM 801 C CA . LEU A 1 109 ? 2.016 -1.363 -2.132 1.00 98.25 109 LEU A CA 1
ATOM 802 C C . LEU A 1 109 ? 1.896 -1.233 -0.606 1.00 98.25 109 LEU A C 1
ATOM 804 O O . LEU A 1 109 ? 1.683 -2.235 0.066 1.00 98.25 109 LEU A O 1
ATOM 808 N N . LEU A 1 110 ? 1.954 -0.017 -0.053 1.00 98.25 110 LEU A N 1
ATOM 809 C CA . LEU A 1 110 ? 1.696 0.211 1.376 1.00 98.25 110 LEU A CA 1
ATOM 810 C C . LEU A 1 110 ? 0.241 -0.109 1.764 1.00 98.25 110 LEU A C 1
ATOM 812 O O . LEU A 1 110 ? -0.011 -0.620 2.853 1.00 98.25 110 LEU A O 1
ATOM 816 N N . LEU A 1 111 ? -0.727 0.147 0.877 1.00 97.75 111 LEU A N 1
ATOM 817 C CA . LEU A 1 111 ? -2.135 -0.219 1.094 1.00 97.75 111 LEU A CA 1
ATOM 818 C C . LEU A 1 111 ? -2.379 -1.737 1.057 1.00 97.75 111 LEU A C 1
ATOM 820 O O . LEU A 1 111 ? -3.351 -2.201 1.649 1.00 97.75 111 LEU A O 1
ATOM 824 N N . LEU A 1 112 ? -1.478 -2.494 0.425 1.00 95.62 112 LEU A N 1
ATOM 825 C CA . LEU A 1 112 ? -1.470 -3.960 0.362 1.00 95.62 112 LEU A CA 1
ATOM 826 C C . LEU A 1 112 ? -0.936 -4.622 1.651 1.00 95.62 112 LEU A C 1
ATOM 828 O O . LEU A 1 112 ? -0.747 -5.835 1.695 1.00 95.62 112 LEU A O 1
ATOM 832 N N . GLY A 1 113 ? -0.627 -3.833 2.688 1.00 92.69 113 GLY A N 1
ATOM 833 C CA . GLY A 1 113 ? -0.000 -4.290 3.931 1.00 92.69 113 GLY A CA 1
ATOM 834 C C . GLY A 1 113 ? -0.641 -5.541 4.553 1.00 92.69 113 GLY A C 1
ATOM 835 O O . GLY A 1 113 ? 0.083 -6.499 4.794 1.00 92.69 113 GLY A O 1
ATOM 836 N N . PRO A 1 114 ? -1.965 -5.606 4.784 1.00 92.31 114 PRO A N 1
ATOM 837 C CA . PRO A 1 114 ? -2.621 -6.782 5.363 1.00 92.31 114 PRO A CA 1
ATOM 838 C C . PRO A 1 114 ? -2.477 -8.053 4.530 1.00 92.31 114 PRO A C 1
ATOM 840 O O . PRO A 1 114 ? -2.364 -9.142 5.088 1.00 92.31 114 PRO A O 1
ATOM 843 N N . GLU A 1 115 ? -2.501 -7.923 3.205 1.00 94.62 115 GLU A N 1
ATOM 844 C CA . GLU A 1 115 ? -2.327 -9.038 2.282 1.00 94.62 115 GLU A CA 1
ATOM 845 C C . GLU A 1 115 ? -0.856 -9.460 2.184 1.00 94.62 115 GLU A C 1
ATOM 847 O O . GLU A 1 115 ? -0.576 -10.643 1.992 1.00 94.62 115 GLU A O 1
ATOM 852 N N . ALA A 1 116 ? 0.073 -8.506 2.329 1.00 95.88 116 ALA A N 1
ATOM 853 C CA . ALA A 1 116 ? 1.496 -8.735 2.121 1.00 95.88 116 ALA A CA 1
ATOM 854 C C . ALA A 1 116 ? 2.291 -9.085 3.392 1.00 95.88 116 ALA A C 1
ATOM 856 O O . ALA A 1 116 ? 3.241 -9.866 3.358 1.00 95.88 116 ALA A O 1
ATOM 857 N N . LEU A 1 117 ? 1.900 -8.498 4.518 1.00 97.00 117 LEU A N 1
ATOM 858 C CA . LEU A 1 117 ? 2.521 -8.569 5.840 1.00 97.00 117 LEU A CA 1
ATOM 859 C C . LEU A 1 117 ? 1.426 -8.785 6.906 1.00 97.00 117 LEU A C 1
ATOM 861 O O . LEU A 1 117 ? 1.234 -7.947 7.793 1.00 97.00 117 LEU A O 1
ATOM 865 N N . PRO A 1 118 ? 0.689 -9.914 6.862 1.00 95.94 118 PRO A N 1
ATOM 866 C CA . PRO A 1 118 ? -0.474 -10.142 7.727 1.00 95.94 118 PRO A CA 1
ATOM 867 C C . PRO A 1 118 ? -0.137 -10.160 9.226 1.00 95.94 118 PRO A C 1
ATOM 869 O O . PRO A 1 118 ? -1.014 -9.945 10.062 1.00 95.94 118 PRO A O 1
ATOM 872 N N . LEU A 1 119 ? 1.124 -10.434 9.575 1.00 96.75 119 LEU A N 1
ATOM 873 C CA . LEU A 1 119 ? 1.641 -10.422 10.947 1.00 96.75 119 LEU A CA 1
ATOM 874 C C . LEU A 1 119 ? 2.663 -9.299 11.181 1.00 96.75 119 LEU A C 1
ATOM 876 O O . LEU A 1 119 ? 3.490 -9.400 12.084 1.00 96.75 119 LEU A O 1
ATOM 880 N N . GLY A 1 120 ? 2.614 -8.239 10.372 1.00 96.38 120 GLY A N 1
ATOM 881 C CA . GLY A 1 120 ? 3.617 -7.182 10.390 1.00 96.38 120 GLY A CA 1
ATOM 882 C C . GLY A 1 120 ? 4.947 -7.621 9.780 1.00 96.38 120 GLY A C 1
ATOM 883 O O . GLY A 1 120 ? 5.043 -8.653 9.107 1.00 96.38 120 GLY A O 1
ATOM 884 N N . GLY A 1 121 ? 5.978 -6.813 10.004 1.00 96.94 121 GLY A N 1
ATOM 885 C CA . GLY A 1 121 ? 7.313 -7.031 9.465 1.00 96.94 121 GLY A CA 1
ATOM 886 C C . GLY A 1 121 ? 7.922 -5.750 8.919 1.00 96.94 121 GLY A C 1
ATOM 887 O O . GLY A 1 121 ? 7.742 -4.674 9.480 1.00 96.94 121 GLY A O 1
ATOM 888 N N . LYS A 1 122 ? 8.656 -5.871 7.821 1.00 97.88 122 LYS A N 1
ATOM 889 C CA . LYS A 1 122 ? 9.471 -4.812 7.243 1.00 97.88 122 LYS A CA 1
ATOM 890 C C . LYS A 1 122 ? 9.152 -4.633 5.765 1.00 97.88 122 LYS A C 1
ATOM 892 O O . LYS A 1 122 ? 9.131 -5.609 5.016 1.00 97.88 122 LYS A O 1
ATOM 897 N N . PHE A 1 123 ? 8.945 -3.385 5.362 1.00 98.44 123 PHE A N 1
ATOM 898 C CA . PHE A 1 123 ? 8.835 -2.938 3.977 1.00 98.44 123 PHE A CA 1
ATOM 899 C C . PHE A 1 123 ? 10.054 -2.072 3.660 1.00 98.44 123 PHE A C 1
ATOM 901 O O . PHE A 1 123 ? 10.254 -1.030 4.282 1.00 98.44 123 PHE A O 1
ATOM 908 N N . SER A 1 124 ? 10.886 -2.500 2.716 1.00 98.31 124 SER A N 1
ATOM 909 C CA . SER A 1 124 ? 12.150 -1.834 2.390 1.00 98.31 124 SER A CA 1
ATOM 910 C C . SER A 1 124 ? 12.158 -1.340 0.954 1.00 98.31 124 SER A C 1
ATOM 912 O O . SER A 1 124 ? 11.702 -2.057 0.062 1.00 98.31 124 SER A O 1
ATOM 914 N N . VAL A 1 125 ? 12.728 -0.157 0.724 1.00 98.44 125 VAL A N 1
ATOM 915 C CA . VAL A 1 125 ? 12.967 0.386 -0.620 1.00 98.44 125 VAL A CA 1
ATOM 916 C C . VAL A 1 125 ? 14.455 0.676 -0.786 1.00 98.44 125 VAL A C 1
ATOM 918 O O . VAL A 1 125 ? 15.048 1.401 0.012 1.00 98.44 125 VAL A O 1
ATOM 921 N N . THR A 1 126 ? 15.058 0.111 -1.826 1.00 97.94 126 THR A N 1
ATOM 922 C CA . THR A 1 126 ? 16.484 0.262 -2.144 1.00 97.94 126 THR A CA 1
ATOM 923 C C . THR A 1 126 ? 16.630 0.785 -3.572 1.00 97.94 126 THR A C 1
ATOM 925 O O . THR A 1 126 ? 15.942 0.269 -4.456 1.00 97.94 126 THR A O 1
ATOM 928 N N . PRO A 1 127 ? 17.482 1.791 -3.828 1.00 97.38 127 PRO A N 1
ATOM 929 C CA . PRO A 1 127 ? 17.714 2.272 -5.183 1.00 97.38 127 PRO A CA 1
ATOM 930 C C . PRO A 1 127 ? 18.606 1.296 -5.959 1.00 97.38 127 PRO A C 1
ATOM 932 O O . PRO A 1 127 ? 19.408 0.570 -5.370 1.00 97.38 127 PRO A O 1
ATOM 935 N N . LEU A 1 128 ? 18.469 1.301 -7.279 1.00 95.00 128 LEU A N 1
ATOM 936 C CA . LEU A 1 128 ? 19.378 0.655 -8.222 1.00 95.00 128 LEU A CA 1
ATOM 937 C C . LEU A 1 128 ? 20.140 1.722 -9.015 1.00 95.00 128 LEU A C 1
ATOM 939 O O . LEU A 1 128 ? 19.674 2.856 -9.148 1.00 95.00 128 LEU A O 1
ATOM 943 N N . ASP A 1 129 ? 21.293 1.345 -9.566 1.00 91.19 129 ASP A N 1
ATOM 944 C CA . ASP A 1 129 ? 22.175 2.266 -10.297 1.00 91.19 129 ASP A CA 1
ATOM 945 C C . ASP A 1 129 ? 21.532 2.825 -11.579 1.00 91.19 129 ASP A C 1
ATOM 947 O O . ASP A 1 129 ? 21.870 3.922 -12.019 1.00 91.19 129 ASP A O 1
ATOM 951 N N . ASP A 1 130 ? 20.571 2.101 -12.160 1.00 90.06 130 ASP A N 1
ATOM 952 C CA . ASP A 1 130 ? 19.822 2.491 -13.362 1.00 90.06 130 ASP A CA 1
ATOM 953 C C . ASP A 1 130 ? 18.607 3.396 -13.073 1.00 90.06 130 ASP A C 1
ATOM 955 O O . ASP A 1 130 ? 17.858 3.755 -13.982 1.00 90.06 130 ASP A O 1
ATOM 959 N N . GLY A 1 131 ? 18.406 3.796 -11.813 1.00 89.62 131 GLY A N 1
ATOM 960 C CA . GLY A 1 131 ? 17.248 4.583 -11.381 1.00 89.62 131 GLY A CA 1
ATOM 961 C C . GLY A 1 131 ? 16.010 3.743 -11.053 1.00 89.62 131 GLY A C 1
ATOM 962 O O . GLY A 1 131 ? 14.975 4.299 -10.667 1.00 89.62 131 GLY A O 1
ATOM 963 N N . GLY A 1 132 ? 16.104 2.415 -11.156 1.00 95.31 132 GLY A N 1
ATOM 964 C CA . GLY A 1 132 ? 15.110 1.495 -10.627 1.00 95.31 132 GLY A CA 1
ATOM 965 C C . GLY A 1 132 ? 15.042 1.507 -9.096 1.00 95.31 132 GLY A C 1
ATOM 966 O O . GLY A 1 132 ? 15.936 1.976 -8.392 1.00 95.31 132 GLY A O 1
ATOM 967 N N . MET A 1 133 ? 13.954 0.958 -8.567 1.00 97.75 133 MET A N 1
ATOM 968 C CA . MET A 1 133 ? 13.747 0.736 -7.139 1.00 97.75 133 MET A CA 1
ATOM 969 C C . MET A 1 133 ? 13.474 -0.741 -6.896 1.00 97.75 133 MET A C 1
ATOM 971 O O . MET A 1 133 ? 12.660 -1.358 -7.584 1.00 97.75 133 MET A O 1
ATOM 975 N N . LEU A 1 134 ? 14.114 -1.299 -5.878 1.00 97.88 134 LEU A N 1
ATOM 976 C CA . LEU A 1 134 ? 13.842 -2.637 -5.389 1.00 97.88 134 LEU A CA 1
ATOM 977 C C . LEU A 1 134 ? 13.034 -2.554 -4.098 1.00 97.88 134 LEU A C 1
ATOM 979 O O . LEU A 1 134 ? 13.485 -1.979 -3.108 1.00 97.88 134 LEU A O 1
ATOM 983 N N . VAL A 1 135 ? 11.851 -3.158 -4.103 1.00 98.38 135 VAL A N 1
ATOM 984 C CA . VAL A 1 135 ? 10.978 -3.266 -2.936 1.00 98.38 135 VAL A CA 1
ATOM 985 C C . VAL A 1 135 ? 11.098 -4.663 -2.344 1.00 98.38 135 VAL A C 1
ATOM 987 O O . VAL A 1 135 ? 10.982 -5.667 -3.050 1.00 98.38 135 VAL A O 1
ATOM 990 N N . ARG A 1 136 ? 11.310 -4.744 -1.031 1.00 97.69 136 ARG A N 1
ATOM 991 C CA . ARG A 1 136 ? 11.349 -6.009 -0.289 1.00 97.69 136 ARG A CA 1
ATOM 992 C C . ARG A 1 136 ? 10.333 -5.986 0.837 1.00 97.69 136 ARG A C 1
ATOM 994 O O . ARG A 1 136 ? 10.178 -4.974 1.514 1.00 97.69 136 ARG A O 1
ATOM 1001 N N . ILE A 1 137 ? 9.688 -7.126 1.047 1.00 97.50 137 ILE A N 1
ATOM 1002 C CA . ILE A 1 137 ? 8.866 -7.389 2.222 1.00 97.50 137 ILE A CA 1
ATOM 1003 C C . ILE A 1 137 ? 9.471 -8.564 2.984 1.00 97.50 137 ILE A C 1
ATOM 1005 O O . ILE A 1 137 ? 9.906 -9.549 2.385 1.00 97.50 137 ILE A O 1
ATOM 1009 N N . ALA A 1 138 ? 9.527 -8.454 4.302 1.00 96.69 138 ALA A N 1
ATOM 1010 C CA . ALA A 1 138 ? 10.035 -9.506 5.169 1.00 96.69 138 ALA A CA 1
ATOM 1011 C C . ALA A 1 138 ? 9.233 -9.539 6.465 1.00 96.69 138 ALA A C 1
ATOM 1013 O O . ALA A 1 138 ? 8.894 -8.496 7.010 1.00 96.69 138 ALA A O 1
ATOM 1014 N N . GLY A 1 139 ? 8.936 -10.729 6.970 1.00 95.94 139 GLY A N 1
ATOM 1015 C CA . GLY A 1 139 ? 8.162 -10.891 8.194 1.00 95.94 139 GLY A CA 1
ATOM 1016 C C . GLY A 1 139 ? 7.477 -12.252 8.268 1.00 95.94 139 GLY A C 1
ATOM 1017 O O . GLY A 1 139 ? 7.519 -13.027 7.303 1.00 95.94 139 GLY A O 1
ATOM 1018 N N . PRO A 1 140 ? 6.840 -12.570 9.404 1.00 95.06 140 PRO A N 1
ATOM 1019 C CA . PRO A 1 140 ? 6.127 -13.827 9.567 1.00 95.06 140 PRO A CA 1
ATOM 1020 C C . PRO A 1 140 ? 4.976 -13.933 8.559 1.00 95.06 140 PRO A C 1
ATOM 1022 O O . PRO A 1 140 ? 4.064 -13.109 8.548 1.00 95.06 140 PRO A O 1
ATOM 1025 N N . ARG A 1 141 ? 5.008 -14.974 7.716 1.00 94.56 141 ARG A N 1
ATOM 1026 C CA . ARG A 1 141 ? 4.040 -15.182 6.620 1.00 94.56 141 ARG A CA 1
ATOM 1027 C C . ARG A 1 141 ? 3.973 -14.019 5.618 1.00 94.56 141 ARG A C 1
ATOM 1029 O O . ARG A 1 141 ? 2.931 -13.823 4.999 1.00 94.56 141 ARG A O 1
ATOM 1036 N N . ALA A 1 142 ? 5.063 -13.266 5.453 1.00 96.38 142 ALA A N 1
ATOM 1037 C CA . ALA A 1 142 ? 5.156 -12.290 4.377 1.00 96.38 142 ALA A CA 1
ATOM 1038 C C . ALA A 1 142 ? 4.980 -12.996 3.022 1.00 96.38 142 ALA A C 1
ATOM 1040 O O . ALA A 1 142 ? 5.578 -14.051 2.798 1.00 96.38 142 ALA A O 1
ATOM 1041 N N . ALA A 1 143 ? 4.174 -12.426 2.130 1.00 95.88 143 ALA A N 1
ATOM 1042 C CA . ALA A 1 143 ? 3.906 -12.959 0.795 1.00 95.88 143 ALA A CA 1
ATOM 1043 C C . ALA A 1 143 ? 3.426 -11.839 -0.132 1.00 95.88 143 ALA A C 1
ATOM 1045 O O . ALA A 1 143 ? 2.917 -10.835 0.331 1.00 95.88 143 ALA A O 1
ATOM 1046 N N . TRP A 1 144 ? 3.548 -11.995 -1.446 1.00 96.00 144 TRP A N 1
ATOM 1047 C CA . TRP A 1 144 ? 2.769 -11.162 -2.369 1.00 96.00 144 TRP A CA 1
ATOM 1048 C C . TRP A 1 144 ? 1.402 -11.813 -2.620 1.00 96.00 144 TRP A C 1
ATOM 1050 O O . TRP A 1 144 ? 1.288 -13.032 -2.455 1.00 96.00 144 TRP A O 1
ATOM 1060 N N . PRO A 1 145 ? 0.372 -11.056 -3.048 1.00 94.62 145 PRO A N 1
ATOM 1061 C CA . PRO A 1 145 ? -0.916 -11.638 -3.401 1.00 94.62 145 PRO A CA 1
ATOM 1062 C C . PRO A 1 145 ? -0.780 -12.785 -4.404 1.00 94.62 145 PRO A C 1
ATOM 1064 O O . PRO A 1 145 ? 0.080 -12.776 -5.290 1.00 94.62 145 PRO A O 1
ATOM 1067 N N . GLN A 1 146 ? -1.668 -13.771 -4.307 1.00 92.75 146 GLN A N 1
ATOM 1068 C CA . GLN A 1 146 ? -1.715 -14.844 -5.292 1.00 92.75 146 GLN A CA 1
ATOM 1069 C C . GLN A 1 146 ? -1.963 -14.263 -6.694 1.00 92.75 146 GLN A C 1
ATOM 1071 O O . GLN A 1 146 ? -2.840 -13.420 -6.883 1.00 92.75 146 GLN A O 1
ATOM 1076 N N . GLY A 1 147 ? -1.170 -14.709 -7.671 1.00 93.81 147 GLY A N 1
ATOM 1077 C CA . GLY A 1 147 ? -1.241 -14.225 -9.052 1.00 93.81 147 GLY A CA 1
ATOM 1078 C C . GLY A 1 147 ? -0.532 -12.890 -9.303 1.00 93.81 147 GLY A C 1
ATOM 1079 O O . GLY A 1 147 ? -0.500 -12.444 -10.443 1.00 93.81 147 GLY A O 1
ATOM 1080 N N . PHE A 1 148 ? 0.100 -12.273 -8.294 1.00 95.81 148 PHE A N 1
ATOM 1081 C CA . PHE A 1 148 ? 0.688 -10.937 -8.440 1.00 95.81 148 PHE A CA 1
ATOM 1082 C C . PHE A 1 148 ? 1.712 -10.837 -9.579 1.00 95.81 148 PHE A C 1
ATOM 1084 O O . PHE A 1 148 ? 1.639 -9.904 -10.367 1.00 95.81 148 PHE A O 1
ATOM 1091 N N . ALA A 1 149 ? 2.595 -11.829 -9.745 1.00 95.75 149 ALA A N 1
ATOM 1092 C CA . ALA A 1 149 ? 3.547 -11.860 -10.864 1.00 95.75 149 ALA A CA 1
ATOM 1093 C C . ALA A 1 149 ? 2.862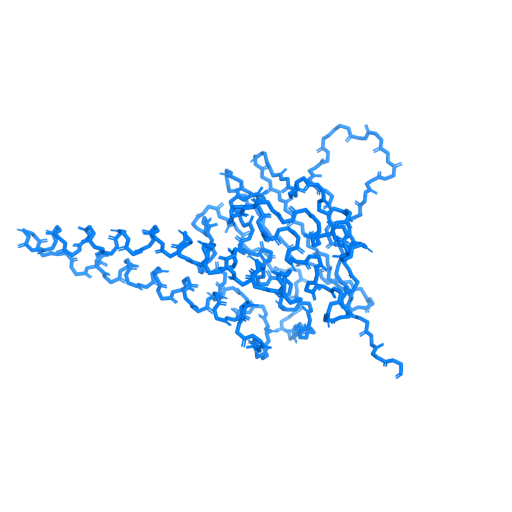 -11.779 -12.244 1.00 95.75 149 ALA A C 1
ATOM 1095 O O . ALA A 1 149 ? 3.345 -11.075 -13.129 1.00 95.75 149 ALA A O 1
ATOM 1096 N N . LEU A 1 150 ? 1.730 -12.473 -12.410 1.00 96.12 150 LEU A N 1
ATOM 1097 C CA . LEU A 1 150 ? 0.944 -12.436 -13.642 1.00 96.12 150 LEU A CA 1
ATOM 1098 C C . LEU A 1 150 ? 0.319 -11.050 -13.828 1.00 96.12 150 LEU A C 1
ATOM 1100 O O . LEU A 1 150 ? 0.478 -10.453 -14.884 1.00 96.12 150 LEU A O 1
ATOM 1104 N N . TYR A 1 151 ? -0.293 -10.488 -12.783 1.00 96.81 151 TYR A N 1
ATOM 1105 C CA . TYR A 1 151 ? -0.941 -9.174 -12.868 1.00 96.81 151 TYR A CA 1
ATOM 1106 C C . TYR A 1 151 ? 0.028 -8.051 -13.262 1.00 96.81 151 TYR A C 1
ATOM 1108 O O . TYR A 1 151 ? -0.360 -7.119 -13.958 1.00 96.81 151 TYR A O 1
ATOM 1116 N N . LEU A 1 152 ? 1.289 -8.130 -12.823 1.00 96.06 152 LEU A N 1
ATOM 1117 C CA . LEU A 1 152 ? 2.323 -7.139 -13.146 1.00 96.06 152 LEU A CA 1
ATOM 1118 C C . LEU A 1 152 ? 2.800 -7.198 -14.608 1.00 96.06 152 LEU A C 1
ATOM 1120 O O . LEU A 1 152 ? 3.439 -6.257 -15.075 1.00 96.06 152 LEU A O 1
ATOM 1124 N N . THR A 1 153 ? 2.530 -8.296 -15.317 1.00 94.81 153 THR A N 1
ATOM 1125 C CA . THR A 1 153 ? 2.997 -8.522 -16.697 1.00 94.81 153 THR A CA 1
ATOM 1126 C C . THR A 1 153 ? 1.865 -8.555 -17.719 1.00 94.81 153 THR A C 1
ATOM 1128 O O . THR A 1 153 ? 2.107 -8.264 -18.888 1.00 94.81 153 THR A O 1
ATOM 1131 N N . ASP A 1 154 ? 0.642 -8.842 -17.277 1.00 95.69 154 ASP A N 1
ATOM 1132 C CA . ASP A 1 154 ? -0.548 -8.949 -18.112 1.00 95.69 154 ASP A CA 1
ATOM 1133 C C . ASP A 1 154 ? -1.718 -8.160 -17.482 1.00 95.69 154 ASP A C 1
ATOM 1135 O O . ASP A 1 154 ? -2.386 -8.646 -16.558 1.00 95.69 154 ASP A O 1
ATOM 1139 N N . PRO A 1 155 ? -1.975 -6.926 -17.961 1.00 91.88 155 PRO A N 1
ATOM 1140 C CA . PRO A 1 155 ? -3.080 -6.093 -17.487 1.00 91.88 155 PRO A CA 1
ATOM 1141 C C . PRO A 1 155 ? -4.469 -6.688 -17.745 1.00 91.88 155 PRO A C 1
ATOM 1143 O O . PRO A 1 155 ? -5.386 -6.417 -16.971 1.00 91.88 155 PRO A O 1
ATOM 1146 N N . GLU A 1 156 ? -4.637 -7.504 -18.789 1.00 93.75 156 GLU A N 1
ATOM 1147 C CA . GLU A 1 156 ? -5.912 -8.166 -19.089 1.00 93.75 156 GLU A CA 1
ATOM 1148 C C . GLU A 1 156 ? -6.158 -9.308 -18.098 1.00 93.75 156 GLU A C 1
ATOM 1150 O O . GLU A 1 156 ? -7.248 -9.424 -17.534 1.00 93.75 156 GLU A O 1
ATOM 1155 N N . ALA A 1 157 ? -5.124 -10.097 -17.783 1.00 95.31 157 ALA A N 1
ATOM 1156 C CA . ALA A 1 157 ? -5.204 -11.097 -16.719 1.00 95.31 157 ALA A CA 1
ATOM 1157 C C . ALA A 1 157 ? -5.431 -10.456 -15.341 1.00 95.31 157 ALA A C 1
ATOM 1159 O O . ALA A 1 157 ? -6.200 -10.985 -14.534 1.00 95.31 157 ALA A O 1
ATOM 1160 N N . ALA A 1 158 ? -4.805 -9.304 -15.071 1.00 95.56 158 ALA A N 1
ATOM 1161 C CA . ALA A 1 158 ? -5.088 -8.516 -13.876 1.00 95.56 158 ALA A CA 1
ATOM 1162 C C . ALA A 1 158 ? -6.574 -8.131 -13.828 1.00 95.56 158 ALA A C 1
ATOM 1164 O O . ALA A 1 158 ? -7.258 -8.421 -12.846 1.00 95.56 158 ALA A O 1
ATOM 1165 N N . PHE A 1 159 ? -7.102 -7.553 -14.907 1.00 94.44 159 PHE A N 1
ATOM 1166 C CA . PHE A 1 159 ? -8.506 -7.169 -14.987 1.00 94.44 159 PHE A CA 1
ATOM 1167 C C . PHE A 1 159 ? -9.453 -8.369 -14.786 1.00 94.44 159 PHE A C 1
ATOM 1169 O O . PHE A 1 159 ? -10.408 -8.291 -14.010 1.00 94.44 159 PHE A O 1
ATOM 1176 N N . ALA A 1 160 ? -9.163 -9.512 -15.411 1.00 94.50 160 ALA A N 1
ATOM 1177 C CA . ALA A 1 160 ? -9.952 -10.735 -15.268 1.00 94.50 160 ALA A CA 1
ATOM 1178 C C . ALA A 1 160 ? -9.950 -11.300 -13.833 1.00 94.50 160 ALA A C 1
ATOM 1180 O O . ALA A 1 160 ? -10.931 -11.913 -13.408 1.00 94.50 160 ALA A O 1
ATOM 1181 N N . ALA A 1 161 ? -8.883 -11.065 -13.062 1.00 94.81 161 ALA A N 1
ATOM 1182 C CA . ALA A 1 161 ? -8.739 -11.535 -11.683 1.00 94.81 161 ALA A CA 1
ATOM 1183 C C . ALA A 1 161 ? -9.501 -10.692 -10.638 1.00 94.81 161 ALA A C 1
ATOM 1185 O O . ALA A 1 161 ? -9.512 -11.031 -9.447 1.00 94.81 161 ALA A O 1
ATOM 1186 N N . LEU A 1 162 ? -10.165 -9.606 -11.053 1.00 94.69 162 LEU A N 1
ATOM 1187 C CA . LEU A 1 162 ? -11.027 -8.806 -10.183 1.00 94.69 162 LEU A CA 1
ATOM 1188 C C . LEU A 1 162 ? -12.164 -9.671 -9.616 1.00 94.69 162 LEU A C 1
ATOM 1190 O O . LEU A 1 162 ? -13.089 -10.071 -10.323 1.00 94.69 162 LEU A O 1
ATOM 1194 N N . SER A 1 163 ? -12.104 -9.946 -8.314 1.00 91.88 163 SER A N 1
ATOM 1195 C CA . SER A 1 163 ? -13.002 -10.896 -7.637 1.00 91.88 163 SER A CA 1
ATOM 1196 C C . SER A 1 163 ? -13.742 -10.298 -6.441 1.00 91.88 163 SER A C 1
ATOM 1198 O O . SER A 1 163 ? -14.891 -10.657 -6.199 1.00 91.88 163 SER A O 1
ATOM 1200 N N . GLY A 1 164 ? -13.136 -9.352 -5.718 1.00 93.38 164 GLY A N 1
ATOM 1201 C CA . GLY A 1 164 ? -13.774 -8.701 -4.576 1.00 93.38 164 GLY A CA 1
ATOM 1202 C C . GLY A 1 164 ? -12.910 -7.613 -3.927 1.00 93.38 164 GLY A C 1
ATOM 1203 O O . GLY A 1 164 ? -11.721 -7.511 -4.235 1.00 93.38 164 GLY A O 1
ATOM 1204 N N . PRO A 1 165 ? -13.471 -6.821 -2.992 1.00 90.50 165 PRO A N 1
ATOM 1205 C CA . PRO A 1 165 ? -12.802 -5.643 -2.426 1.00 90.50 165 PRO A CA 1
ATOM 1206 C C . PRO A 1 165 ? -11.468 -5.959 -1.735 1.00 90.50 165 PRO A C 1
ATOM 1208 O O . PRO A 1 165 ? -10.499 -5.215 -1.858 1.00 90.50 165 PRO A O 1
ATOM 1211 N N . ARG A 1 166 ? -11.371 -7.101 -1.047 1.00 89.81 166 ARG A N 1
ATOM 1212 C CA . ARG A 1 166 ? -10.136 -7.523 -0.360 1.00 89.81 166 ARG A CA 1
ATOM 1213 C C . ARG A 1 166 ? -9.033 -7.975 -1.318 1.00 89.81 166 ARG A C 1
ATOM 1215 O O . ARG A 1 166 ? -7.865 -7.833 -1.000 1.00 89.81 166 ARG A O 1
ATOM 1222 N N . ALA A 1 167 ? -9.394 -8.485 -2.493 1.00 93.31 167 ALA A N 1
ATOM 1223 C CA . ALA A 1 167 ? -8.438 -8.991 -3.477 1.00 93.31 167 ALA A CA 1
ATOM 1224 C C . ALA A 1 167 ? -8.101 -7.968 -4.577 1.00 93.31 167 ALA A C 1
ATOM 1226 O O . ALA A 1 167 ? -7.226 -8.229 -5.394 1.00 93.31 167 ALA A O 1
ATOM 1227 N N . VAL A 1 168 ? -8.777 -6.811 -4.609 1.00 96.19 168 VAL A N 1
ATOM 1228 C CA . VAL A 1 168 ? -8.708 -5.855 -5.728 1.00 96.19 168 VAL A CA 1
ATOM 1229 C C . VAL A 1 168 ? -7.327 -5.219 -5.912 1.00 96.19 168 VAL A C 1
ATOM 1231 O O . VAL A 1 168 ? -6.950 -4.905 -7.038 1.00 96.19 168 VAL A O 1
ATOM 1234 N N . LEU A 1 169 ? -6.551 -5.040 -4.834 1.00 96.56 169 LEU A N 1
ATOM 1235 C CA . LEU A 1 169 ? -5.318 -4.248 -4.891 1.00 96.56 169 LEU A CA 1
ATOM 1236 C C . LEU A 1 169 ? -4.198 -4.901 -5.704 1.00 96.56 169 LEU A C 1
ATOM 1238 O O . LEU A 1 169 ? -3.459 -4.183 -6.369 1.00 96.56 169 LEU A O 1
ATOM 1242 N N . GLY A 1 170 ? -4.078 -6.231 -5.699 1.00 96.88 170 GLY A N 1
ATOM 1243 C CA . GLY A 1 170 ? -3.084 -6.932 -6.522 1.00 96.88 170 GLY A CA 1
ATOM 1244 C C . GLY A 1 170 ? -3.286 -6.657 -8.021 1.00 96.88 170 GLY A C 1
ATOM 1245 O O . GLY A 1 170 ? -2.396 -6.084 -8.653 1.00 96.88 170 GLY A O 1
ATOM 1246 N N . PRO A 1 171 ? -4.463 -6.996 -8.578 1.00 97.19 171 PRO A N 1
ATOM 1247 C CA . PRO A 1 171 ? -4.878 -6.610 -9.923 1.00 97.19 171 PRO A CA 1
ATOM 1248 C C . PRO A 1 171 ? -4.751 -5.116 -10.222 1.00 97.19 171 PRO A C 1
ATOM 1250 O O . PRO A 1 171 ? -4.209 -4.731 -11.257 1.00 97.19 171 PRO A O 1
ATOM 1253 N N . TRP A 1 172 ? -5.223 -4.264 -9.307 1.00 96.69 172 TRP A N 1
ATOM 1254 C CA . TRP A 1 172 ? -5.162 -2.811 -9.453 1.00 96.69 172 TRP A CA 1
ATOM 1255 C C . TRP A 1 172 ? -3.729 -2.310 -9.628 1.00 96.69 172 TRP A C 1
ATOM 1257 O O . TRP A 1 172 ? -3.478 -1.522 -10.532 1.00 96.69 172 TRP A O 1
ATOM 1267 N N . ILE A 1 173 ? -2.780 -2.790 -8.819 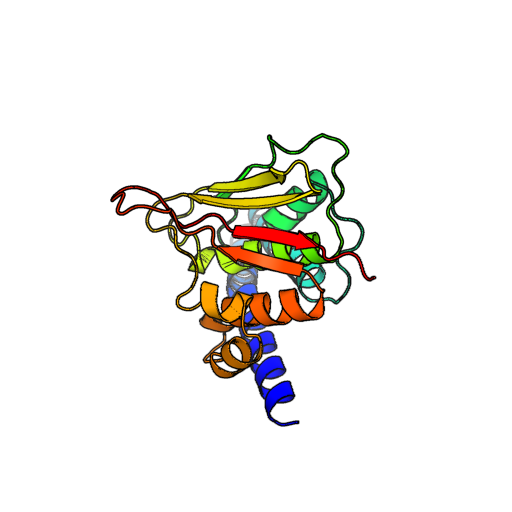1.00 97.38 173 ILE A N 1
ATOM 1268 C CA . ILE A 1 173 ? -1.364 -2.421 -8.936 1.00 97.38 173 ILE A CA 1
ATOM 1269 C C . ILE A 1 173 ? -0.793 -2.856 -10.291 1.00 97.38 173 ILE A C 1
ATOM 1271 O O . ILE A 1 173 ? -0.054 -2.084 -10.895 1.00 97.38 173 ILE A O 1
ATOM 1275 N N . GLY A 1 174 ? -1.158 -4.042 -10.789 1.00 97.06 174 GLY A N 1
ATOM 1276 C CA . GLY A 1 174 ? -0.757 -4.519 -12.118 1.00 97.06 174 GLY A CA 1
ATOM 1277 C C . GLY A 1 174 ? -1.237 -3.607 -13.249 1.00 97.06 174 GLY A C 1
ATOM 1278 O O . GLY A 1 174 ? -0.433 -3.101 -14.033 1.00 97.06 174 GLY A O 1
ATOM 1279 N N . MET A 1 175 ? -2.539 -3.307 -13.274 1.00 96.44 175 MET A N 1
ATOM 1280 C CA . MET A 1 175 ? -3.126 -2.382 -14.253 1.00 96.44 175 MET A CA 1
ATOM 1281 C C . MET A 1 175 ? -2.547 -0.966 -14.130 1.00 96.44 175 MET A C 1
ATOM 1283 O O . MET A 1 175 ? -2.266 -0.315 -15.135 1.00 96.44 175 MET A O 1
ATOM 1287 N N . LEU A 1 176 ? -2.335 -0.493 -12.900 1.00 95.75 176 LEU A N 1
ATOM 1288 C CA . LEU A 1 176 ? -1.782 0.828 -12.628 1.00 95.75 176 LEU A CA 1
ATOM 1289 C C . LEU A 1 176 ? -0.327 0.939 -13.093 1.00 95.75 176 LEU A C 1
ATOM 1291 O O . LEU A 1 176 ? 0.051 1.969 -13.643 1.00 95.75 176 LEU A O 1
ATOM 1295 N N . ALA A 1 177 ? 0.484 -0.103 -12.895 1.00 96.50 177 ALA A N 1
ATOM 1296 C CA . ALA A 1 177 ? 1.867 -0.133 -13.359 1.00 96.50 177 ALA A CA 1
ATOM 1297 C C . ALA A 1 177 ? 1.932 -0.017 -14.886 1.00 96.50 177 ALA A C 1
ATOM 1299 O O . ALA A 1 177 ? 2.680 0.814 -15.396 1.00 96.50 177 ALA A O 1
ATOM 1300 N N . ALA A 1 178 ? 1.082 -0.762 -15.599 1.00 95.62 178 ALA A N 1
ATOM 1301 C CA . ALA A 1 178 ? 0.975 -0.663 -17.051 1.00 95.62 178 ALA A CA 1
ATOM 1302 C C . ALA A 1 178 ? 0.506 0.725 -17.512 1.00 95.62 178 ALA A C 1
ATOM 1304 O O . ALA A 1 178 ? 1.117 1.304 -18.402 1.00 95.62 178 ALA A O 1
ATOM 1305 N N . GLN A 1 179 ? -0.523 1.294 -16.876 1.00 94.44 179 GLN A N 1
ATOM 1306 C CA . GLN A 1 179 ? -1.031 2.627 -17.218 1.00 94.44 179 GLN A CA 1
ATOM 1307 C C . GLN A 1 179 ? -0.001 3.745 -16.983 1.00 94.44 179 GLN A C 1
ATOM 1309 O O . GLN A 1 179 ? -0.039 4.768 -17.661 1.00 94.44 179 GLN A O 1
ATOM 1314 N N . LEU A 1 180 ? 0.874 3.588 -15.988 1.00 94.06 180 LEU A N 1
ATOM 1315 C CA . LEU A 1 180 ? 1.892 4.577 -15.624 1.00 94.06 180 LEU A CA 1
ATOM 1316 C C . LEU A 1 180 ? 3.254 4.308 -16.272 1.00 94.06 180 LEU A C 1
ATOM 1318 O O . LEU A 1 180 ? 4.238 4.930 -15.865 1.00 94.06 180 LEU A O 1
ATOM 1322 N N . ASP A 1 181 ? 3.327 3.369 -17.219 1.00 95.56 181 ASP A N 1
ATOM 1323 C CA . ASP A 1 181 ? 4.568 2.944 -17.870 1.00 95.56 181 ASP A CA 1
ATOM 1324 C C . ASP A 1 181 ? 5.669 2.542 -16.869 1.00 95.56 181 ASP A C 1
ATOM 1326 O O . ASP A 1 181 ? 6.864 2.756 -17.078 1.00 95.56 181 ASP A O 1
ATOM 1330 N N . VAL A 1 182 ? 5.279 1.934 -15.747 1.00 96.44 182 VAL A N 1
ATOM 1331 C CA . VAL A 1 182 ? 6.202 1.370 -14.759 1.00 96.44 182 VAL A CA 1
ATOM 1332 C C . VAL A 1 182 ? 6.381 -0.109 -15.059 1.00 96.44 182 VAL A C 1
ATOM 1334 O O . VAL A 1 182 ? 5.453 -0.906 -14.933 1.00 96.44 1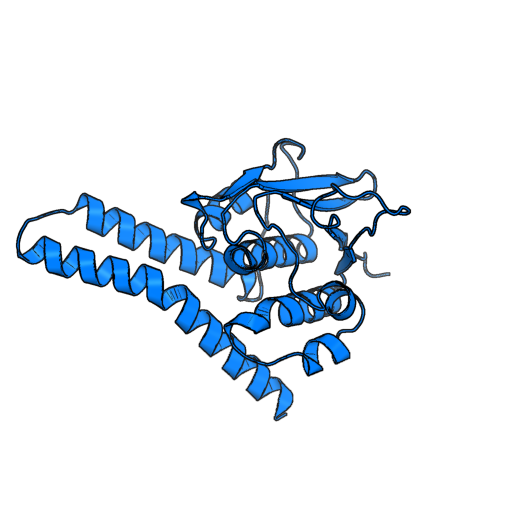82 VAL A O 1
ATOM 1337 N N . ARG A 1 183 ? 7.605 -0.513 -15.401 1.00 96.00 183 ARG A N 1
ATOM 1338 C CA . ARG A 1 183 ? 7.964 -1.929 -15.434 1.00 96.00 183 ARG A CA 1
ATOM 1339 C C . ARG A 1 183 ? 8.049 -2.435 -13.997 1.00 96.00 183 ARG A C 1
ATOM 1341 O O . ARG A 1 183 ? 8.947 -2.035 -13.259 1.00 96.00 183 ARG A O 1
ATOM 1348 N N . ALA A 1 184 ? 7.139 -3.328 -13.630 1.00 96.50 184 ALA A N 1
ATOM 1349 C CA . ALA A 1 184 ? 7.121 -3.993 -12.338 1.00 96.50 184 ALA A CA 1
ATOM 1350 C C . ALA A 1 184 ? 7.321 -5.505 -12.523 1.00 96.50 184 ALA A C 1
ATOM 1352 O O . ALA A 1 184 ? 6.683 -6.108 -13.382 1.00 96.50 184 ALA A O 1
ATOM 1353 N N . ALA A 1 185 ? 8.220 -6.125 -11.759 1.00 95.50 185 ALA A N 1
ATOM 1354 C CA . ALA A 1 185 ? 8.483 -7.562 -11.868 1.00 95.50 185 ALA A CA 1
ATOM 1355 C C . ALA A 1 185 ? 8.983 -8.157 -10.550 1.00 95.50 185 ALA A C 1
ATOM 1357 O O . ALA A 1 185 ? 9.799 -7.548 -9.862 1.00 95.50 185 ALA A O 1
ATOM 1358 N N . LEU A 1 186 ? 8.540 -9.371 -10.216 1.00 95.44 186 LEU A N 1
ATOM 1359 C CA . LEU A 1 186 ? 9.116 -10.126 -9.104 1.00 95.44 186 LEU A CA 1
ATOM 1360 C C . LEU A 1 186 ? 10.416 -10.801 -9.549 1.00 95.44 186 LEU A C 1
ATOM 1362 O O . LEU A 1 186 ? 10.432 -11.550 -10.526 1.00 95.44 186 LEU A O 1
ATOM 1366 N N . LEU A 1 187 ? 11.500 -10.561 -8.814 1.00 91.88 187 LEU A N 1
ATOM 1367 C CA . LEU A 1 187 ? 12.791 -11.204 -9.034 1.00 91.88 187 LEU A CA 1
ATOM 1368 C C . LEU A 1 187 ? 12.775 -12.595 -8.399 1.00 91.88 187 LEU A C 1
ATOM 1370 O O . LEU A 1 187 ? 13.101 -12.767 -7.223 1.00 91.88 187 LEU A O 1
ATOM 1374 N N . LEU A 1 188 ? 12.336 -13.585 -9.176 1.00 80.19 188 LEU A N 1
ATOM 1375 C CA . LEU A 1 188 ? 12.324 -14.977 -8.743 1.00 80.19 188 LEU A CA 1
ATOM 1376 C C . LEU A 1 188 ? 13.771 -15.471 -8.568 1.00 80.19 188 LEU A C 1
ATOM 1378 O O . LEU A 1 188 ? 14.584 -15.285 -9.475 1.00 80.19 188 LEU A O 1
ATOM 1382 N N . PRO A 1 189 ? 14.122 -16.078 -7.421 1.00 64.75 189 PRO A N 1
ATOM 1383 C CA . PRO A 1 189 ? 15.463 -16.605 -7.220 1.00 64.75 189 PRO A CA 1
ATOM 1384 C C . PRO A 1 189 ? 15.749 -17.727 -8.224 1.00 64.75 189 PRO A C 1
ATOM 1386 O O . PRO A 1 189 ? 14.920 -18.610 -8.437 1.00 64.75 189 PRO A O 1
ATOM 1389 N N . SER A 1 190 ? 16.954 -17.736 -8.792 1.00 58.75 190 SER A N 1
ATOM 1390 C CA . SER A 1 190 ? 17.398 -18.729 -9.781 1.00 58.75 190 SER A CA 1
ATOM 1391 C C . SER A 1 190 ? 17.685 -20.128 -9.192 1.00 58.75 190 SER A C 1
ATOM 1393 O O . SER A 1 190 ? 18.408 -20.908 -9.803 1.00 58.75 190 SER A O 1
ATOM 1395 N N . GLY A 1 191 ? 17.163 -20.468 -8.004 1.00 56.81 191 GLY A N 1
ATOM 1396 C CA . GLY A 1 191 ? 17.460 -21.730 -7.315 1.00 56.81 191 GLY A CA 1
ATOM 1397 C C . GLY A 1 191 ? 16.453 -22.120 -6.226 1.00 56.81 191 GLY A C 1
ATOM 1398 O O . GLY A 1 191 ? 15.752 -21.279 -5.667 1.00 56.81 191 GLY A O 1
ATOM 1399 N N . SER A 1 192 ? 16.404 -23.418 -5.902 1.00 47.19 192 SER A N 1
ATOM 1400 C CA . SER A 1 192 ? 15.455 -24.082 -4.986 1.00 47.19 192 SER A CA 1
ATOM 1401 C C . SER A 1 192 ? 15.720 -23.836 -3.488 1.00 47.19 192 SER A C 1
ATOM 1403 O O . SER A 1 192 ? 15.556 -24.735 -2.659 1.00 47.19 192 SER A O 1
ATOM 1405 N N . GLY A 1 193 ? 16.173 -22.636 -3.124 1.00 46.69 193 GLY A N 1
ATOM 1406 C CA . GLY A 1 193 ? 16.504 -22.278 -1.747 1.00 46.69 193 GLY A CA 1
ATOM 1407 C C . GLY A 1 193 ? 15.258 -22.182 -0.868 1.00 46.69 193 GLY A C 1
ATOM 1408 O O . GLY A 1 193 ? 14.585 -21.153 -0.840 1.00 46.69 193 GLY A O 1
ATOM 1409 N N . ARG A 1 194 ? 14.960 -23.243 -0.109 1.00 44.34 194 ARG A N 1
ATOM 1410 C CA . ARG A 1 194 ? 14.030 -23.180 1.027 1.00 44.34 194 ARG A CA 1
ATOM 1411 C C . ARG A 1 194 ? 14.610 -22.213 2.065 1.00 44.34 194 ARG A C 1
ATOM 1413 O O . ARG A 1 194 ? 15.650 -22.500 2.642 1.00 44.34 194 ARG A O 1
ATOM 1420 N N . GLY A 1 195 ? 13.945 -21.077 2.280 1.00 52.41 195 GLY A N 1
ATOM 1421 C CA . GLY A 1 195 ? 14.308 -20.099 3.315 1.00 52.41 195 GLY A CA 1
ATOM 1422 C C . GLY A 1 195 ? 14.384 -18.642 2.854 1.00 52.41 195 GLY A C 1
ATOM 1423 O O . GLY A 1 195 ? 14.521 -17.756 3.693 1.00 52.41 195 GLY A O 1
ATOM 1424 N N . VAL A 1 196 ? 14.272 -18.360 1.554 1.00 64.94 196 VAL A N 1
ATOM 1425 C CA . VAL A 1 196 ? 14.235 -16.977 1.059 1.00 64.94 196 VAL A CA 1
ATOM 1426 C C . VAL A 1 196 ? 12.799 -16.461 1.180 1.00 64.94 196 VAL A C 1
ATOM 1428 O O . VAL A 1 196 ? 11.869 -17.129 0.732 1.00 64.94 196 VAL A O 1
ATOM 1431 N N . GLY A 1 197 ? 12.607 -15.310 1.832 1.00 80.12 197 GLY A N 1
ATOM 1432 C CA . GLY A 1 197 ? 11.308 -14.631 1.911 1.00 80.12 197 GLY A CA 1
ATOM 1433 C C . GLY A 1 197 ? 10.742 -14.261 0.528 1.00 80.12 197 GLY A C 1
ATOM 1434 O O . GLY A 1 197 ? 11.302 -14.649 -0.500 1.00 80.12 197 GLY A O 1
ATOM 1435 N N . PRO A 1 198 ? 9.637 -13.503 0.463 1.00 91.56 198 PRO A N 1
ATOM 1436 C CA . PRO A 1 198 ? 9.013 -13.138 -0.807 1.00 91.56 198 PRO A CA 1
ATOM 1437 C C . PRO A 1 198 ? 10.006 -12.546 -1.808 1.00 91.56 198 PRO A C 1
ATOM 1439 O O . PRO A 1 198 ? 10.873 -11.746 -1.446 1.00 91.56 198 PRO A O 1
ATOM 1442 N N . ALA A 1 199 ? 9.851 -12.930 -3.077 1.00 93.88 199 ALA A N 1
ATOM 1443 C CA . ALA A 1 199 ? 10.659 -12.405 -4.170 1.00 93.88 199 ALA A CA 1
ATOM 1444 C C . ALA A 1 199 ? 10.628 -10.863 -4.157 1.00 93.88 199 ALA A C 1
ATOM 1446 O O . ALA A 1 199 ? 9.541 -10.284 -4.067 1.00 93.88 199 ALA A O 1
ATOM 1447 N N . PRO A 1 200 ? 11.780 -10.178 -4.240 1.00 95.75 200 PRO A N 1
ATOM 1448 C CA . PRO A 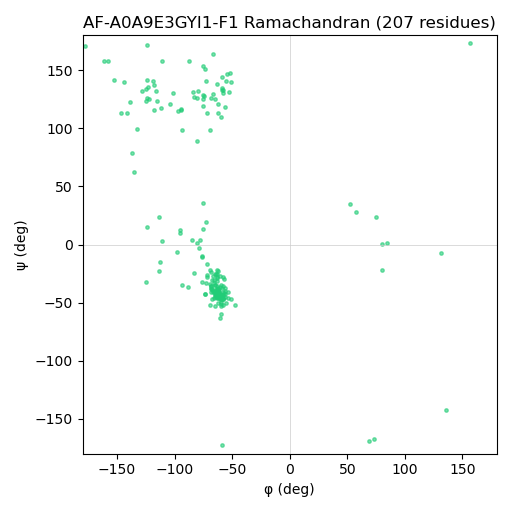1 200 ? 11.814 -8.724 -4.327 1.00 95.75 200 PRO A CA 1
ATOM 1449 C C . PRO A 1 200 ? 11.055 -8.225 -5.553 1.00 95.75 200 PRO A C 1
ATOM 1451 O O . PRO A 1 200 ? 11.107 -8.847 -6.612 1.00 95.75 200 PRO A O 1
ATOM 1454 N N . LEU A 1 201 ? 10.392 -7.084 -5.424 1.00 97.69 201 LEU A N 1
ATOM 1455 C CA . LEU A 1 201 ? 9.696 -6.423 -6.516 1.00 97.69 201 LEU A CA 1
ATOM 1456 C C . LEU A 1 201 ? 10.595 -5.336 -7.107 1.00 97.69 201 LEU A C 1
ATOM 1458 O O . LEU A 1 201 ? 10.908 -4.350 -6.446 1.00 97.69 201 LEU A O 1
ATOM 1462 N N . LEU A 1 202 ? 11.000 -5.517 -8.357 1.00 97.62 202 LEU A N 1
ATOM 1463 C CA . LEU A 1 202 ? 11.669 -4.501 -9.158 1.00 97.62 202 LEU A CA 1
ATOM 1464 C C . LEU A 1 202 ? 10.630 -3.523 -9.706 1.00 97.62 202 LEU A C 1
ATOM 1466 O O . LEU A 1 202 ? 9.640 -3.959 -10.289 1.00 97.62 202 LEU A O 1
ATOM 1470 N N . LEU A 1 203 ? 10.891 -2.226 -9.571 1.00 97.81 203 LEU A N 1
ATOM 1471 C CA . LEU A 1 203 ? 10.135 -1.136 -10.178 1.00 97.81 203 LEU A CA 1
ATOM 1472 C C . LEU 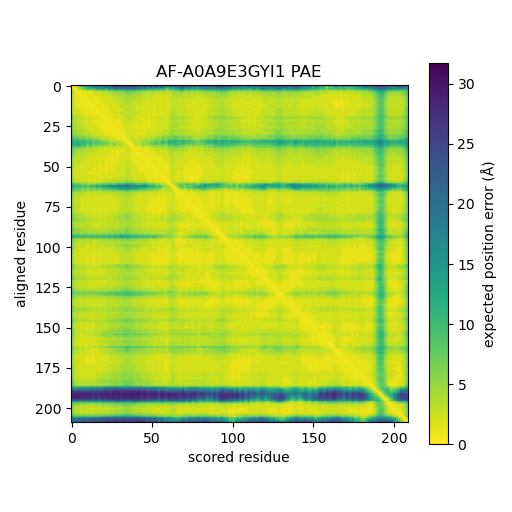A 1 203 ? 11.081 -0.276 -11.012 1.00 97.81 203 LEU A C 1
ATOM 1474 O O . LEU A 1 203 ? 12.075 0.225 -10.496 1.00 97.81 203 LEU A O 1
ATOM 1478 N N . HIS A 1 204 ? 10.757 -0.053 -12.279 1.00 96.69 204 HIS A N 1
ATOM 1479 C CA . HIS A 1 204 ? 11.534 0.822 -13.150 1.00 96.69 204 HIS A CA 1
ATOM 1480 C C . HIS A 1 204 ? 10.589 1.671 -13.994 1.00 96.69 204 HIS A C 1
ATOM 1482 O O . HIS A 1 204 ? 9.754 1.140 -14.727 1.00 96.69 204 HIS A O 1
ATOM 1488 N N . GLN A 1 205 ? 10.707 2.995 -13.903 1.00 94.81 205 GLN A N 1
ATOM 1489 C CA . GLN A 1 205 ? 9.945 3.899 -14.759 1.00 94.81 205 GLN A CA 1
ATOM 1490 C C . GLN A 1 205 ? 10.469 3.743 -16.188 1.00 94.81 205 GLN A C 1
ATOM 1492 O O . GLN A 1 205 ? 11.675 3.856 -16.410 1.00 94.81 205 GLN A O 1
ATOM 1497 N N . ARG A 1 206 ? 9.601 3.463 -17.162 1.00 89.81 206 ARG A N 1
ATOM 1498 C CA . ARG A 1 206 ? 9.993 3.582 -18.567 1.00 89.81 206 ARG A CA 1
ATOM 1499 C C . ARG A 1 206 ? 10.031 5.066 -18.901 1.00 89.81 206 ARG A C 1
ATOM 1501 O O . ARG A 1 206 ? 9.087 5.797 -18.600 1.00 89.81 206 ARG A O 1
ATOM 1508 N N . VAL A 1 207 ? 11.142 5.512 -19.469 1.00 74.38 207 VAL A N 1
ATOM 1509 C CA . VAL A 1 207 ? 11.226 6.849 -20.053 1.00 74.38 207 VAL A CA 1
ATOM 1510 C C . VAL A 1 207 ? 10.454 6.782 -21.375 1.00 74.38 207 VAL A C 1
ATOM 1512 O O . VAL A 1 207 ? 10.703 5.846 -22.141 1.00 74.38 207 VAL A O 1
ATOM 1515 N N . PRO A 1 208 ? 9.489 7.682 -21.633 1.00 59.69 208 PRO A N 1
ATOM 1516 C CA . PRO A 1 208 ? 8.864 7.752 -22.947 1.00 59.69 208 PRO A CA 1
ATOM 1517 C C . PRO A 1 208 ? 9.955 8.014 -23.993 1.00 59.69 208 PRO A C 1
ATOM 1519 O O . PRO A 1 208 ? 10.840 8.837 -23.757 1.00 59.69 208 PRO A O 1
ATOM 1522 N N . ALA A 1 209 ? 9.919 7.247 -25.084 1.00 48.41 209 ALA A N 1
ATOM 1523 C CA . ALA A 1 209 ? 10.831 7.406 -26.216 1.00 48.41 209 ALA A CA 1
ATOM 1524 C C . ALA A 1 209 ? 10.677 8.781 -26.881 1.00 48.41 209 ALA A C 1
ATOM 1526 O O . ALA A 1 209 ? 9.544 9.319 -26.862 1.00 48.41 209 ALA A O 1
#

Radius of gyration: 17.89 Å; Cα contacts (8 Å, |Δi|>4): 327; chains: 1; bounding box: 42×39×57 Å

Solvent-accessible surface area (backbone atoms only — not comparable to full-atom values): 11126 Å² total; per-residue (Å²): 112,70,67,62,50,53,53,50,52,34,51,52,50,30,51,53,56,69,46,46,55,38,52,49,50,29,52,53,33,51,60,49,29,75,80,50,83,43,70,63,59,34,49,52,28,50,49,52,37,52,30,31,50,51,28,50,43,33,42,69,60,84,60,59,65,91,37,32,67,70,56,49,55,59,37,43,63,22,24,54,59,35,94,46,38,47,77,44,54,83,69,44,62,95,84,49,63,50,56,67,44,51,41,35,51,53,46,47,54,41,62,39,23,58,70,28,27,66,68,18,34,39,43,35,46,34,69,44,98,89,71,27,37,39,38,38,53,44,45,62,80,32,34,72,53,90,63,37,68,53,10,39,76,32,49,66,62,8,60,69,61,62,79,44,44,91,58,34,61,47,27,48,51,11,38,49,28,60,75,49,43,25,52,43,46,60,52,70,72,97,61,94,66,86,84,68,67,42,59,37,35,40,38,32,68,58,76,83,130

Nearest PDB structures (foldseek):
  4qpj-assembly1_B  TM=7.283E-01  e=1.338E-09  Brucella abortus 2308
  4qpk-assembly1_A  TM=7.099E-01  e=3.907E-09  Brucella abortus 2308
  4fmt-assembly1_A  TM=7.405E-01  e=4.353E-08  Caulobacter vibrioides CB15
  4gcz-assembly1_A  TM=5.536E-01  e=1.208E-04  Bacillus subtilis subsp. subtilis str. 168
  8a7f-assembly1_A  TM=4.080E-01  e=1.758E-04  Pseudomonas putida KT2440

pLDDT: mean 92.63, std 10.1, range [44.34, 98.44]

Secondary structure (DSSP, 8-state):
-HHHHHHHHHHHHHHHHHHHHHHHHHHHHHHHHHHS--HHHHHHHHHHHHHHHHHHHHHHSS---S--HHHHHHHHTTSTTGGGEEEE-TTS-TT----HHHHHHHHHHHHTHHHH-BTBEEEEEEE-TTS-EEEEEESTT--PPTTHHHHTT-HHHHHHT---TTTTHHHHHHHHHHHTTEEEEE---SS--TT--SPPEEEEEPPP-

Foldseek 3Di:
DVLVVLLVVLQVVLLCVLLVVLVVQLVVLVVVCVVPNDVPSNVVSVVLSVLLVLLCCLQPVPFVDWDDPVNLLSSLSNAVCSVQEAEAEPQPDRPDIADRLVSSLSSLVSNCCCVFPVRYFYWYWHADPQRKIKIDTDDDPGEDQVCLQVLLVDLVVLSVPPDHNNRNSSSVSSVSCVVQQKRKHFQDDPDDDDPDHYGIIIIDRDDDD

Sequence (209 aa):
MRDRLRLAELMCARMCHDLGGPLGSLTGTLELSQASPDSASVTEAAEALSCRLRLLRAAWGGNAGRLDPPRLRELGRGAPGADRMELDLAALPPRTVFAPGIGRILLNLLLLGPEALPLGGKFSVTPLDDGGMLVRIAGPRAAWPQGFALYLTDPEAAFAALSGPRAVLGPWIGMLAAQLDVRAALLLPSGSGRGVGPAPLLLHQRVPA